Protein AF-A0A662HAP5-F1 (afdb_monomer)

Mean predicted aligned error: 9.33 Å

Structure (mmCIF, N/CA/C/O backbone):
data_AF-A0A662HAP5-F1
#
_entry.id   AF-A0A662HAP5-F1
#
loop_
_atom_site.group_PDB
_atom_site.id
_atom_site.type_symbol
_atom_site.label_atom_id
_atom_site.label_alt_id
_atom_site.label_comp_id
_atom_site.label_asym_id
_atom_site.label_entity_id
_atom_site.label_seq_id
_atom_site.pdbx_PDB_ins_code
_atom_site.Cartn_x
_atom_site.Cartn_y
_atom_site.Cartn_z
_atom_site.occupancy
_atom_site.B_iso_or_equiv
_atom_site.auth_seq_id
_atom_site.auth_comp_id
_atom_site.auth_asym_id
_atom_site.auth_atom_id
_atom_site.pdbx_PDB_model_num
ATOM 1 N N . MET A 1 1 ? -1.204 16.061 11.625 1.00 43.44 1 MET A N 1
ATOM 2 C CA . MET A 1 1 ? -0.786 15.521 10.318 1.00 43.44 1 MET A CA 1
ATOM 3 C C . MET A 1 1 ? 0.077 16.559 9.625 1.00 43.44 1 MET A C 1
ATOM 5 O O . MET A 1 1 ? -0.438 17.545 9.108 1.00 43.44 1 MET A O 1
ATOM 9 N N . VAL A 1 2 ? 1.393 16.384 9.723 1.00 41.91 2 VAL A N 1
ATOM 10 C CA . VAL A 1 2 ? 2.351 17.178 8.948 1.00 41.91 2 VAL A CA 1
ATOM 11 C C . VAL A 1 2 ? 2.217 16.709 7.500 1.00 41.91 2 VAL A C 1
ATOM 13 O O . VAL A 1 2 ? 2.253 15.510 7.246 1.00 41.91 2 VAL A O 1
ATOM 16 N N . HIS A 1 3 ? 1.971 17.627 6.574 1.00 42.69 3 HIS A N 1
ATOM 17 C CA . HIS A 1 3 ? 1.942 17.348 5.140 1.00 42.69 3 HIS A CA 1
ATOM 18 C C . HIS A 1 3 ? 2.991 18.245 4.490 1.00 42.69 3 HIS A C 1
ATOM 20 O O . HIS A 1 3 ? 3.155 19.396 4.902 1.00 42.69 3 HIS A O 1
ATOM 26 N N . SER A 1 4 ? 3.741 17.712 3.527 1.00 45.69 4 SER A N 1
ATOM 27 C CA . SER A 1 4 ? 4.727 18.510 2.805 1.00 45.69 4 SER A CA 1
ATOM 28 C C . SER A 1 4 ? 4.073 19.149 1.586 1.00 45.69 4 SER A C 1
ATOM 30 O O . SER A 1 4 ? 3.494 18.456 0.753 1.00 45.69 4 SER A O 1
ATOM 32 N N . SER A 1 5 ? 4.175 20.473 1.467 1.00 41.06 5 SER A N 1
ATOM 33 C CA . SER A 1 5 ? 3.716 21.223 0.292 1.00 41.06 5 SER A CA 1
ATOM 34 C C . SER A 1 5 ? 4.737 21.234 -0.851 1.00 41.06 5 SER A C 1
ATOM 36 O O . SER A 1 5 ? 4.421 21.693 -1.947 1.00 41.06 5 SER A O 1
ATOM 38 N N . SER A 1 6 ? 5.953 20.729 -0.615 1.00 42.31 6 SER A N 1
ATOM 39 C CA . SER A 1 6 ? 7.021 20.637 -1.608 1.00 42.31 6 SER A CA 1
ATOM 40 C C . SER A 1 6 ? 7.928 19.449 -1.294 1.00 42.31 6 SER A C 1
ATOM 42 O O . SER A 1 6 ? 8.594 19.411 -0.259 1.00 42.31 6 SER A O 1
ATOM 44 N N . THR A 1 7 ? 7.943 18.455 -2.178 1.00 57.47 7 THR A N 1
ATOM 45 C CA . THR A 1 7 ? 8.853 17.311 -2.100 1.00 57.47 7 THR A CA 1
ATOM 46 C C . THR A 1 7 ? 9.695 17.268 -3.369 1.00 57.47 7 THR A C 1
ATOM 48 O O . THR A 1 7 ? 9.175 17.136 -4.475 1.00 57.47 7 THR A O 1
ATOM 51 N N . THR A 1 8 ? 11.014 17.394 -3.219 1.00 57.00 8 THR A N 1
ATOM 52 C CA . THR A 1 8 ? 11.959 17.161 -4.317 1.00 57.00 8 THR A CA 1
ATOM 53 C C . THR A 1 8 ? 12.401 15.702 -4.248 1.00 57.00 8 THR A C 1
ATOM 55 O O . THR A 1 8 ? 13.008 15.315 -3.246 1.00 57.00 8 THR A O 1
ATOM 58 N N . PRO A 1 9 ? 12.107 14.867 -5.262 1.00 62.41 9 PRO A N 1
ATOM 59 C CA . PRO A 1 9 ? 12.595 13.497 -5.294 1.00 62.41 9 PRO A CA 1
ATOM 60 C C . PRO A 1 9 ? 14.122 13.468 -5.236 1.00 62.41 9 PRO A C 1
ATOM 62 O O . PRO A 1 9 ? 14.794 14.260 -5.899 1.00 62.41 9 PRO A O 1
ATOM 65 N N . THR A 1 10 ? 14.681 12.515 -4.494 1.00 69.38 10 THR A N 1
ATOM 66 C CA . THR A 1 10 ? 16.104 12.193 -4.627 1.00 69.38 10 THR A CA 1
ATOM 67 C C . THR A 1 10 ? 16.383 11.682 -6.044 1.00 69.38 10 THR A C 1
ATOM 69 O O . THR A 1 10 ? 15.484 11.179 -6.725 1.00 69.38 10 THR A O 1
ATOM 72 N N . GLN A 1 11 ? 17.637 11.757 -6.499 1.00 69.81 11 GLN A N 1
ATOM 73 C CA . GLN A 1 11 ? 18.024 11.230 -7.816 1.00 69.81 11 GLN A CA 1
ATOM 74 C C . GLN A 1 11 ? 17.678 9.738 -7.972 1.00 69.81 11 GLN A C 1
ATOM 76 O O . GLN A 1 11 ? 17.317 9.295 -9.059 1.00 69.81 11 GLN A O 1
ATOM 81 N N . ILE A 1 12 ? 17.724 8.975 -6.875 1.00 71.19 12 ILE A N 1
ATOM 82 C CA . ILE A 1 12 ? 17.381 7.547 -6.844 1.00 71.19 12 ILE A CA 1
ATOM 83 C C . ILE A 1 12 ? 15.885 7.339 -7.101 1.00 71.19 12 ILE A C 1
ATOM 85 O O . ILE A 1 12 ? 15.521 6.568 -7.989 1.00 71.19 12 ILE A O 1
ATOM 89 N N . LEU A 1 13 ? 15.021 8.070 -6.387 1.00 72.31 13 LEU A N 1
ATOM 90 C CA . LEU A 1 13 ? 13.575 7.995 -6.595 1.00 72.31 13 LEU A CA 1
ATOM 91 C C . LEU A 1 13 ? 13.190 8.479 -7.999 1.00 72.31 13 LEU A C 1
ATOM 93 O O . LEU A 1 13 ? 12.360 7.854 -8.656 1.00 72.31 13 LEU A O 1
ATOM 97 N N . ALA A 1 14 ? 13.816 9.555 -8.483 1.00 76.69 14 ALA A N 1
ATOM 98 C CA . ALA A 1 14 ? 13.603 10.047 -9.840 1.00 76.69 14 ALA A CA 1
ATOM 99 C C . ALA A 1 14 ? 13.946 8.977 -10.891 1.00 76.69 14 ALA A C 1
ATOM 101 O O . ALA A 1 14 ? 13.130 8.722 -11.776 1.00 76.69 14 ALA A O 1
ATOM 102 N N . ARG A 1 15 ? 15.093 8.296 -10.743 1.00 78.00 15 ARG A N 1
ATOM 103 C CA . ARG A 1 15 ? 15.524 7.200 -11.627 1.00 78.00 15 ARG A CA 1
ATOM 104 C C . ARG A 1 15 ? 14.535 6.034 -11.631 1.00 78.00 15 ARG A C 1
ATOM 106 O O . ARG A 1 15 ? 14.142 5.567 -12.697 1.00 78.00 15 ARG A O 1
ATOM 113 N N . TRP A 1 16 ? 14.102 5.574 -10.457 1.00 79.62 16 TRP A N 1
ATOM 114 C CA . TRP A 1 16 ? 13.113 4.494 -10.358 1.00 79.62 16 TRP A CA 1
ATOM 115 C C . TRP A 1 16 ? 11.790 4.855 -11.037 1.00 79.62 16 TRP A C 1
ATOM 117 O O . TRP A 1 16 ? 11.206 4.032 -11.735 1.00 79.62 16 TRP A O 1
ATOM 127 N N . LEU A 1 17 ? 11.327 6.097 -10.880 1.00 80.94 17 LEU A N 1
ATOM 128 C CA . LEU A 1 17 ? 10.081 6.549 -11.497 1.00 80.94 17 LEU A CA 1
ATOM 129 C C . LEU A 1 17 ? 10.194 6.745 -13.019 1.00 80.94 17 LEU A C 1
ATOM 131 O O . LEU A 1 17 ? 9.170 6.641 -13.704 1.00 80.94 17 LEU A O 1
ATOM 135 N N . SER A 1 18 ? 11.397 7.010 -13.546 1.00 83.56 18 SER A N 1
ATOM 136 C CA . SER A 1 18 ? 11.657 7.084 -14.991 1.00 83.56 18 SER A CA 1
ATOM 137 C C . SER A 1 18 ? 11.848 5.716 -15.655 1.00 83.56 18 SER A C 1
ATOM 139 O O . SER A 1 18 ? 11.499 5.568 -16.821 1.00 83.56 18 SER A O 1
ATOM 141 N N . GLU A 1 19 ? 12.344 4.709 -14.931 1.00 85.25 19 GLU A N 1
ATOM 142 C CA . GLU A 1 19 ? 12.614 3.352 -15.439 1.00 85.25 19 GLU A CA 1
ATOM 143 C C . GLU A 1 19 ? 11.587 2.338 -14.892 1.00 85.25 19 GLU A C 1
ATOM 145 O O . GLU A 1 19 ? 11.942 1.382 -14.205 1.00 85.25 19 GLU A O 1
ATOM 150 N N . ARG A 1 20 ? 10.290 2.552 -15.164 1.00 81.25 20 ARG A N 1
ATOM 151 C CA . ARG A 1 20 ? 9.194 1.786 -14.528 1.00 81.25 20 ARG A CA 1
ATOM 152 C C . ARG A 1 20 ? 9.243 0.275 -14.760 1.00 81.25 20 ARG A C 1
ATOM 154 O O . ARG A 1 20 ? 8.900 -0.470 -13.852 1.00 81.25 20 ARG A O 1
ATOM 161 N N . GLU A 1 21 ? 9.630 -0.171 -15.951 1.00 82.62 21 GLU A N 1
ATOM 162 C CA . GLU A 1 21 ? 9.722 -1.606 -16.267 1.00 82.62 21 GLU A CA 1
ATOM 163 C C . GLU A 1 21 ? 10.809 -2.264 -15.417 1.00 82.62 21 GLU A C 1
ATOM 165 O O . GLU A 1 21 ? 10.536 -3.179 -14.648 1.00 82.62 21 GLU A O 1
ATOM 170 N N . ARG A 1 22 ? 12.008 -1.676 -15.429 1.00 84.00 22 ARG A N 1
ATOM 171 C CA . ARG A 1 22 ? 13.121 -2.126 -14.595 1.00 84.00 22 ARG A CA 1
ATOM 172 C C . ARG A 1 22 ? 12.789 -2.074 -13.107 1.00 84.00 22 ARG A C 1
ATOM 174 O O . ARG A 1 22 ? 13.223 -2.944 -12.365 1.00 84.00 22 ARG A O 1
ATOM 181 N N . LEU A 1 23 ? 12.048 -1.054 -12.665 1.00 84.44 23 LEU A N 1
ATOM 182 C CA . LEU A 1 23 ? 11.581 -0.939 -11.285 1.00 84.44 23 LEU A CA 1
ATOM 183 C C . LEU A 1 23 ? 10.760 -2.167 -10.880 1.00 84.44 23 LEU A C 1
ATOM 185 O O . LEU A 1 23 ? 10.972 -2.674 -9.787 1.00 84.44 23 LEU A O 1
ATOM 189 N N . ILE A 1 24 ? 9.857 -2.646 -11.737 1.00 85.12 24 ILE A N 1
ATOM 190 C CA . ILE A 1 24 ? 9.051 -3.840 -11.452 1.00 85.12 24 ILE A CA 1
ATOM 191 C C . ILE A 1 24 ? 9.946 -5.083 -11.364 1.00 85.12 24 ILE A C 1
ATOM 193 O O . ILE A 1 24 ? 9.769 -5.875 -10.445 1.00 85.12 24 ILE A O 1
ATOM 197 N N . ASP A 1 25 ? 10.932 -5.213 -12.255 1.00 85.69 25 ASP A N 1
ATOM 198 C CA . ASP A 1 25 ? 11.816 -6.388 -12.313 1.00 85.69 25 ASP A CA 1
ATOM 199 C C . ASP A 1 25 ? 12.747 -6.526 -11.102 1.00 85.69 25 ASP A C 1
ATOM 201 O O . ASP A 1 25 ? 13.128 -7.635 -10.733 1.00 85.69 25 ASP A O 1
ATOM 205 N N . VAL A 1 26 ? 13.154 -5.405 -10.499 1.00 84.94 26 VAL A N 1
ATOM 206 C CA . VAL A 1 26 ? 14.096 -5.394 -9.366 1.00 84.94 26 VAL A CA 1
ATOM 207 C C . VAL A 1 26 ? 13.417 -5.148 -8.022 1.00 84.94 26 VAL A C 1
ATOM 209 O O . VAL A 1 26 ? 14.103 -5.121 -7.002 1.00 84.94 26 VAL A O 1
ATOM 212 N N . ALA A 1 27 ? 12.104 -4.907 -8.008 1.00 86.75 27 ALA A N 1
ATOM 213 C CA . ALA A 1 27 ? 11.385 -4.617 -6.780 1.00 86.75 27 ALA A CA 1
ATOM 214 C C . ALA A 1 27 ? 11.018 -5.881 -6.008 1.00 86.75 27 ALA A C 1
ATOM 216 O O . ALA A 1 27 ? 10.517 -6.856 -6.563 1.00 86.75 27 ALA A O 1
ATOM 217 N N . GLU A 1 28 ? 11.129 -5.791 -4.689 1.00 87.19 28 GLU A N 1
ATOM 218 C CA . GLU A 1 28 ? 10.463 -6.724 -3.793 1.00 87.19 28 GLU A CA 1
ATOM 219 C C . GLU A 1 28 ? 8.969 -6.400 -3.764 1.00 87.19 28 GLU A C 1
ATOM 221 O O . GLU A 1 28 ? 8.566 -5.266 -3.468 1.00 87.19 28 GLU A O 1
ATOM 226 N N . LEU A 1 29 ? 8.140 -7.399 -4.064 1.00 91.31 29 LEU A N 1
ATOM 227 C CA . LEU A 1 29 ? 6.695 -7.240 -4.174 1.00 91.31 29 LEU A CA 1
ATOM 228 C C . LEU A 1 29 ? 5.983 -7.721 -2.911 1.00 91.31 29 LEU A C 1
ATOM 230 O O . LEU A 1 29 ? 6.283 -8.771 -2.342 1.00 91.31 29 LEU A O 1
ATOM 234 N N . TRP A 1 30 ? 4.985 -6.953 -2.494 1.00 92.12 30 TRP A N 1
ATOM 235 C CA . TRP A 1 30 ? 4.229 -7.202 -1.276 1.00 92.12 30 TRP A CA 1
ATOM 236 C C . TRP A 1 30 ? 2.739 -7.020 -1.522 1.00 92.12 30 TRP A C 1
ATOM 238 O O . TRP A 1 30 ? 2.337 -6.213 -2.354 1.00 92.12 30 TRP A O 1
ATOM 248 N N . VAL A 1 31 ? 1.905 -7.698 -0.742 1.00 93.00 31 VAL A N 1
ATOM 249 C CA . VAL A 1 31 ? 0.464 -7.440 -0.663 1.00 93.00 31 VAL A CA 1
ATOM 250 C C . VAL A 1 31 ? 0.136 -6.945 0.734 1.00 93.00 31 VAL A C 1
ATOM 252 O O . VAL A 1 31 ? 0.483 -7.594 1.720 1.00 93.00 31 VAL A O 1
ATOM 255 N N . SER A 1 32 ? -0.544 -5.804 0.828 1.00 92.62 32 SER A N 1
ATOM 256 C CA . SER A 1 32 ? -1.106 -5.323 2.087 1.00 92.62 32 SER A CA 1
ATOM 257 C C . SER A 1 32 ? -2.623 -5.443 2.049 1.00 92.62 32 SER A C 1
ATOM 259 O O .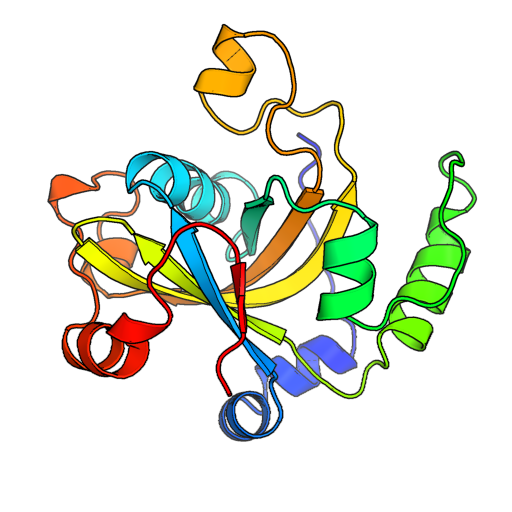 SER A 1 32 ? -3.282 -4.826 1.209 1.00 92.62 32 SER A O 1
ATOM 261 N N . ALA A 1 33 ? -3.175 -6.253 2.951 1.00 92.62 33 ALA A N 1
ATOM 262 C CA . ALA A 1 33 ? -4.614 -6.443 3.072 1.00 92.62 33 ALA A CA 1
ATOM 263 C C . ALA A 1 33 ? -5.242 -5.442 4.046 1.00 92.62 33 ALA A C 1
ATOM 265 O O . ALA A 1 33 ? -4.759 -5.244 5.164 1.00 92.62 33 ALA A O 1
ATOM 266 N N . GLY A 1 34 ? -6.374 -4.869 3.642 1.00 91.69 34 GLY A N 1
ATOM 267 C CA . GLY A 1 34 ? -7.086 -3.854 4.405 1.00 91.69 34 GLY A CA 1
ATOM 268 C C . GLY A 1 34 ? -8.578 -3.821 4.112 1.00 91.69 34 GLY A C 1
ATOM 269 O O . GLY A 1 34 ? -9.051 -4.359 3.109 1.00 91.69 34 GLY A O 1
ATOM 270 N N . THR A 1 35 ? -9.346 -3.179 4.990 1.00 93.69 35 THR A N 1
ATOM 271 C CA . THR A 1 35 ? -10.758 -2.912 4.696 1.00 93.69 35 THR A CA 1
ATOM 272 C C . THR A 1 35 ? -10.862 -1.863 3.581 1.00 93.69 35 THR A C 1
ATOM 274 O O . THR A 1 35 ? -9.976 -1.010 3.461 1.00 93.69 35 THR A O 1
ATOM 277 N N . PRO A 1 36 ? -11.940 -1.876 2.773 1.00 95.31 36 PRO A N 1
ATOM 278 C CA . PRO A 1 36 ? -12.181 -0.815 1.798 1.00 95.31 36 PRO A CA 1
ATOM 279 C C . PRO A 1 36 ? -12.182 0.577 2.433 1.00 95.31 36 PRO A C 1
ATOM 281 O O . PRO A 1 36 ? -11.644 1.508 1.851 1.00 95.31 36 PRO A O 1
ATOM 284 N N . GLU A 1 37 ? -12.719 0.710 3.648 1.00 93.94 37 GLU A N 1
ATOM 285 C CA . GLU A 1 37 ? -12.744 1.982 4.373 1.00 93.94 37 GLU A CA 1
ATOM 286 C C . GLU A 1 37 ? -11.335 2.462 4.740 1.00 93.94 37 GLU A C 1
ATOM 288 O O . GLU A 1 37 ? -10.996 3.613 4.490 1.00 93.94 37 GLU A O 1
ATOM 293 N N . HIS A 1 38 ? -10.465 1.591 5.258 1.00 93.19 38 HIS A N 1
ATOM 294 C CA . HIS A 1 38 ? -9.079 1.977 5.540 1.00 93.19 38 HIS A CA 1
ATOM 295 C C . HIS A 1 38 ? -8.342 2.407 4.277 1.00 93.19 38 HIS A C 1
ATOM 297 O O . HIS A 1 38 ? -7.646 3.422 4.301 1.00 93.19 38 HIS A O 1
ATOM 303 N N . TRP A 1 39 ? -8.535 1.688 3.168 1.00 95.12 39 TRP A N 1
ATOM 304 C CA . TRP A 1 39 ? -7.966 2.082 1.880 1.00 95.12 39 TRP A CA 1
ATOM 305 C C . TRP A 1 39 ? -8.558 3.385 1.356 1.00 95.12 39 TRP A C 1
ATOM 307 O O . TRP A 1 39 ? -7.821 4.169 0.768 1.00 95.12 39 TRP A O 1
ATOM 317 N N . ARG A 1 40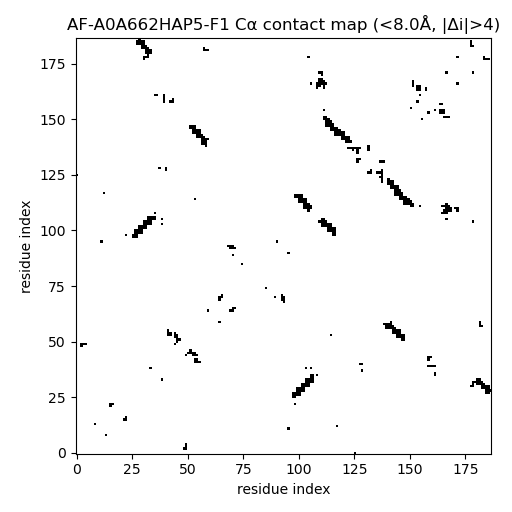 ? -9.845 3.659 1.602 1.00 95.88 40 ARG A N 1
ATOM 318 C CA . ARG A 1 40 ? -10.499 4.923 1.232 1.00 95.88 40 ARG A CA 1
ATOM 319 C C . ARG A 1 40 ? -9.775 6.095 1.870 1.00 95.88 40 ARG A C 1
ATOM 321 O O . ARG A 1 40 ? -9.376 7.000 1.154 1.00 95.88 40 ARG A O 1
ATOM 328 N N . TRP A 1 41 ? -9.517 6.035 3.176 1.00 93.81 41 TRP A N 1
ATOM 329 C CA . TRP A 1 41 ? -8.760 7.070 3.890 1.00 93.81 41 TRP A CA 1
ATOM 330 C C . TRP A 1 41 ? -7.346 7.261 3.339 1.00 93.81 41 TRP A C 1
ATOM 332 O O . TRP A 1 41 ? -6.909 8.388 3.112 1.00 93.81 41 TRP A O 1
ATOM 342 N N . SER A 1 42 ? -6.638 6.160 3.095 1.00 94.19 42 SER A N 1
ATOM 343 C CA . SER A 1 42 ? -5.287 6.173 2.532 1.00 94.19 42 SER A CA 1
ATOM 344 C C . SER A 1 42 ? -5.242 6.793 1.134 1.00 94.19 42 SER A C 1
ATOM 346 O O . SER A 1 42 ? -4.426 7.672 0.859 1.00 94.19 42 SER A O 1
ATOM 348 N N . ILE A 1 43 ? -6.158 6.390 0.257 1.00 95.75 43 ILE A N 1
ATOM 349 C CA . ILE A 1 43 ? -6.242 6.894 -1.113 1.00 95.75 43 ILE A CA 1
ATOM 350 C C . ILE A 1 43 ? -6.699 8.350 -1.111 1.00 95.75 43 ILE A C 1
ATOM 352 O O . ILE A 1 43 ? -6.065 9.173 -1.759 1.00 95.75 43 ILE A O 1
ATOM 356 N N . GLU A 1 44 ? -7.729 8.701 -0.342 1.00 93.38 44 GLU A N 1
ATOM 357 C CA . GLU A 1 44 ? -8.216 10.074 -0.184 1.00 93.38 44 GLU A CA 1
ATOM 358 C C . GLU A 1 44 ? -7.092 11.019 0.268 1.00 93.38 44 GLU A C 1
ATOM 360 O O . GLU A 1 44 ? -6.979 12.135 -0.247 1.00 93.38 44 GLU A O 1
ATOM 365 N N . TYR A 1 45 ? -6.196 10.555 1.148 1.00 91.12 45 TYR A N 1
ATOM 366 C CA . TYR A 1 45 ? -5.030 11.330 1.561 1.00 91.12 45 TYR A CA 1
ATOM 367 C C . TYR A 1 45 ? -4.155 11.756 0.372 1.00 91.12 45 TYR A C 1
ATOM 369 O O . TYR A 1 45 ? -3.717 12.910 0.312 1.00 91.12 45 TYR A O 1
ATOM 377 N N . ALA A 1 46 ? -3.980 10.871 -0.612 1.00 92.62 46 ALA A N 1
ATOM 378 C CA . ALA A 1 46 ? -3.200 11.144 -1.816 1.00 92.62 46 ALA A CA 1
ATOM 379 C C . ALA A 1 46 ? -3.828 12.188 -2.747 1.00 92.62 46 ALA A C 1
ATOM 381 O O . ALA A 1 46 ? -3.145 12.703 -3.634 1.00 92.62 46 ALA A O 1
ATOM 382 N N . TYR A 1 47 ? -5.114 12.500 -2.577 1.00 90.00 47 TYR A N 1
ATOM 383 C CA . TYR A 1 47 ? -5.804 13.550 -3.328 1.00 90.00 47 TYR A CA 1
ATOM 384 C C . TYR A 1 47 ? -5.938 14.841 -2.520 1.00 90.00 47 TYR A C 1
ATOM 386 O O . TYR A 1 47 ? -5.843 15.925 -3.095 1.00 90.00 47 TYR A O 1
ATOM 394 N N . ARG A 1 48 ? -6.152 14.738 -1.203 1.00 89.31 48 ARG A N 1
ATOM 395 C CA . ARG A 1 48 ? -6.474 15.885 -0.343 1.00 89.31 48 ARG A CA 1
ATOM 396 C C . ARG A 1 48 ? -5.262 16.537 0.319 1.00 89.31 48 ARG A C 1
ATOM 398 O O . ARG A 1 48 ? -5.295 17.745 0.529 1.00 89.31 48 ARG A O 1
ATOM 405 N N . TYR A 1 49 ? -4.223 15.771 0.657 1.00 86.31 49 TYR A N 1
ATOM 406 C CA . TYR A 1 49 ? -3.120 16.264 1.494 1.00 86.31 49 TYR A CA 1
ATOM 407 C C . TYR A 1 49 ? -1.759 16.205 0.807 1.00 86.31 49 TYR A C 1
ATOM 409 O O . TYR A 1 49 ? -1.021 17.186 0.863 1.00 86.31 49 TYR A O 1
ATOM 417 N N . GLU A 1 50 ? -1.421 15.098 0.141 1.00 86.94 50 GLU A N 1
ATOM 418 C CA . GLU A 1 50 ? -0.138 14.978 -0.554 1.00 86.94 50 GLU A CA 1
ATOM 419 C C . GLU A 1 50 ? -0.295 14.289 -1.905 1.00 86.94 50 GLU A C 1
ATOM 421 O O . GLU A 1 50 ? -0.425 13.068 -2.002 1.00 86.94 50 GLU A O 1
ATOM 426 N N . LYS A 1 51 ? -0.281 15.095 -2.972 1.00 89.00 51 LYS A N 1
ATOM 427 C CA . LYS A 1 51 ? -0.653 14.646 -4.313 1.00 89.00 51 LYS A CA 1
ATOM 428 C C . LYS A 1 51 ? 0.158 13.425 -4.753 1.00 89.00 51 LYS A C 1
ATOM 430 O O . LYS A 1 51 ? 1.349 13.516 -5.041 1.00 89.00 51 LYS A O 1
ATOM 435 N N . GLY A 1 52 ? -0.530 12.294 -4.885 1.00 89.00 52 GLY A N 1
ATOM 436 C CA . GLY A 1 52 ? 0.044 11.050 -5.387 1.00 89.00 52 GLY A CA 1
ATOM 437 C C . GLY A 1 52 ? 0.832 10.224 -4.364 1.00 89.00 52 GLY A C 1
ATOM 438 O O . GLY A 1 52 ? 1.395 9.193 -4.747 1.00 89.00 52 GLY A O 1
ATOM 439 N N . TYR A 1 53 ? 0.857 10.629 -3.096 1.00 91.62 53 TYR A N 1
ATOM 440 C CA . TYR A 1 53 ? 1.421 9.847 -2.002 1.00 91.62 53 TYR A CA 1
ATOM 441 C C . TYR A 1 53 ? 0.321 9.370 -1.067 1.00 91.62 53 TYR A C 1
ATOM 443 O O . TYR A 1 53 ? -0.540 10.140 -0.672 1.00 91.62 53 TYR A O 1
ATOM 451 N N . THR A 1 54 ? 0.364 8.101 -0.691 1.00 93.19 54 THR A N 1
ATOM 452 C CA . THR A 1 54 ? -0.568 7.500 0.264 1.00 93.19 54 THR A CA 1
ATOM 453 C C . THR A 1 54 ? 0.184 7.016 1.494 1.00 93.19 54 THR A C 1
ATOM 455 O O . THR A 1 54 ? 1.391 6.772 1.445 1.00 93.19 54 THR A O 1
ATOM 458 N N . TYR A 1 55 ? -0.548 6.839 2.587 1.00 89.31 55 TYR A N 1
ATOM 459 C CA . TYR A 1 55 ? -0.052 6.230 3.812 1.00 89.31 55 TYR A CA 1
ATOM 460 C C . TYR A 1 55 ? -0.799 4.938 4.097 1.00 89.31 55 TYR A C 1
ATOM 462 O O . TYR A 1 55 ? -2.008 4.851 3.899 1.00 89.31 55 TYR A O 1
ATOM 470 N N . TRP A 1 56 ? -0.086 3.940 4.601 1.00 90.94 56 TRP A N 1
ATOM 471 C CA . TRP A 1 56 ? -0.690 2.744 5.174 1.00 90.94 56 TRP A CA 1
ATOM 472 C C . TRP A 1 56 ? 0.001 2.395 6.483 1.00 90.94 56 TRP A C 1
ATOM 474 O O . TRP A 1 56 ? 1.135 2.810 6.723 1.00 90.94 56 TRP A O 1
ATOM 484 N N . GLY A 1 57 ? -0.695 1.660 7.342 1.00 84.44 57 GLY A N 1
ATOM 485 C CA . GLY A 1 57 ? -0.200 1.291 8.657 1.00 84.44 57 GLY A CA 1
ATOM 486 C C . GLY A 1 57 ? -0.389 -0.182 8.924 1.00 84.44 57 GLY A C 1
ATOM 487 O O . GLY A 1 57 ? -1.317 -0.823 8.435 1.00 84.44 57 GLY A O 1
ATOM 488 N N . SER A 1 58 ? 0.513 -0.726 9.725 1.00 76.88 58 SER A N 1
ATOM 489 C CA . SER A 1 58 ? 0.439 -2.115 10.146 1.00 76.88 58 SER A CA 1
ATOM 490 C C . SER A 1 58 ? 0.642 -2.241 11.647 1.00 76.88 58 SER A C 1
ATOM 492 O O . SER A 1 58 ? 1.202 -1.360 12.301 1.00 76.88 58 SER A O 1
ATOM 494 N N . LYS A 1 59 ? 0.180 -3.368 12.186 1.00 70.88 59 LYS A N 1
ATOM 495 C CA . LYS A 1 59 ? 0.469 -3.779 13.564 1.00 70.88 59 LYS A CA 1
ATOM 496 C C . LYS A 1 59 ? 1.770 -4.576 13.673 1.00 70.88 59 LYS A C 1
ATOM 498 O O . LYS A 1 59 ? 1.971 -5.214 14.701 1.00 70.88 59 LYS A O 1
ATOM 503 N N . LEU A 1 60 ? 2.592 -4.588 12.619 1.00 65.62 60 LEU A N 1
ATOM 504 C CA . LEU A 1 60 ? 3.852 -5.320 12.631 1.00 65.62 60 LEU A CA 1
ATOM 505 C C . LEU A 1 60 ? 4.709 -4.840 13.798 1.00 65.62 60 LEU A C 1
ATOM 507 O O . LEU A 1 60 ? 4.707 -3.654 14.127 1.00 65.62 60 LEU A O 1
ATOM 511 N N . THR A 1 61 ? 5.436 -5.749 14.428 1.00 57.53 61 THR A N 1
ATOM 512 C CA . THR A 1 61 ? 6.449 -5.370 15.410 1.00 57.53 61 THR A CA 1
ATOM 513 C C . THR A 1 61 ? 7.673 -4.787 14.697 1.00 57.53 61 THR A C 1
ATOM 515 O O . THR A 1 61 ? 7.907 -5.026 13.509 1.00 57.53 61 THR A O 1
ATOM 518 N N . ALA A 1 62 ? 8.504 -4.036 15.427 1.00 53.41 62 ALA A N 1
ATOM 519 C CA . ALA A 1 62 ? 9.771 -3.536 14.888 1.00 53.41 62 ALA A CA 1
ATOM 520 C C . ALA A 1 62 ? 10.677 -4.684 14.399 1.00 53.41 62 ALA A C 1
ATOM 522 O O . ALA A 1 62 ? 11.488 -4.491 13.501 1.00 53.41 62 ALA A O 1
ATOM 523 N N . GLU A 1 63 ? 10.561 -5.866 15.008 1.00 51.53 63 GLU A N 1
ATOM 524 C CA . GLU A 1 63 ? 11.326 -7.070 14.670 1.00 51.53 63 GLU A CA 1
ATOM 525 C C . GLU A 1 63 ? 10.816 -7.734 13.392 1.00 51.53 63 GLU A C 1
ATOM 527 O O . GLU A 1 63 ? 11.624 -8.127 12.555 1.00 51.53 63 GLU A O 1
ATOM 532 N N . GLU A 1 64 ? 9.497 -7.780 13.191 1.00 58.00 64 GLU A N 1
ATOM 533 C CA . GLU A 1 64 ? 8.903 -8.226 11.929 1.00 58.00 64 GLU A CA 1
ATOM 534 C C . GLU A 1 64 ? 9.306 -7.284 10.791 1.00 58.00 64 GLU A C 1
ATOM 536 O O . GLU A 1 64 ? 9.756 -7.743 9.751 1.00 58.00 64 GLU A O 1
ATOM 541 N N . LEU A 1 65 ? 9.276 -5.967 11.005 1.00 56.28 65 LEU A N 1
ATOM 542 C CA . LEU A 1 65 ? 9.769 -4.992 10.025 1.00 56.28 65 LEU A CA 1
ATOM 543 C C . LEU A 1 65 ? 11.273 -5.134 9.749 1.00 56.28 65 LEU A C 1
ATOM 545 O O . LEU A 1 65 ? 11.680 -5.117 8.591 1.00 56.28 65 LEU A O 1
ATOM 549 N N . LYS A 1 66 ? 12.100 -5.334 10.783 1.00 51.44 66 LYS A N 1
ATOM 550 C CA . LYS A 1 66 ? 13.540 -5.610 10.621 1.00 51.44 66 LYS A CA 1
ATOM 551 C C . LYS A 1 66 ? 13.795 -6.872 9.800 1.00 51.44 66 LYS A C 1
ATOM 553 O O . LYS A 1 66 ? 14.715 -6.877 8.992 1.00 51.44 66 LYS A O 1
ATOM 558 N N . GLY A 1 67 ? 12.990 -7.916 9.990 1.00 49.66 67 GLY A N 1
ATOM 559 C CA . GLY A 1 67 ? 13.082 -9.160 9.225 1.00 49.66 67 GLY A CA 1
ATOM 560 C C . GLY A 1 67 ? 12.567 -9.038 7.789 1.00 49.66 67 GLY A C 1
ATOM 561 O O . GLY A 1 67 ? 13.142 -9.645 6.893 1.00 49.66 67 GLY A O 1
ATOM 562 N N . LEU A 1 68 ? 11.520 -8.240 7.559 1.00 53.78 68 LEU A N 1
ATOM 563 C CA . LEU A 1 68 ? 10.941 -8.011 6.229 1.00 53.78 68 LEU A CA 1
ATOM 564 C C . LEU A 1 68 ? 11.785 -7.062 5.367 1.00 53.78 68 LEU A C 1
ATOM 566 O O . LEU A 1 68 ? 11.722 -7.134 4.144 1.00 53.78 68 LEU A O 1
ATOM 570 N N . PHE A 1 69 ? 12.569 -6.189 6.001 1.00 54.16 69 PHE A N 1
ATOM 571 C CA . PHE A 1 69 ? 13.277 -5.111 5.319 1.00 54.16 69 PHE A CA 1
ATOM 572 C C . PHE A 1 69 ? 14.774 -4.989 5.668 1.00 54.16 69 PHE A C 1
ATOM 574 O O . PHE A 1 69 ? 15.400 -3.978 5.370 1.00 54.16 69 PHE A O 1
ATOM 581 N N . GLY A 1 70 ? 15.367 -5.993 6.320 1.00 43.38 70 GLY A N 1
ATOM 582 C CA . GLY A 1 70 ? 16.816 -6.052 6.556 1.00 43.38 70 GLY A CA 1
ATOM 583 C C . GLY A 1 70 ? 17.395 -4.928 7.427 1.00 43.38 70 GLY A C 1
ATOM 584 O O . GLY A 1 70 ? 18.575 -4.616 7.306 1.00 43.38 70 GLY A O 1
ATOM 585 N N . VAL A 1 71 ? 16.607 -4.311 8.314 1.00 41.28 71 VAL A N 1
ATOM 586 C CA . VAL A 1 71 ? 17.066 -3.146 9.091 1.00 41.28 71 VAL A CA 1
ATOM 587 C C . VAL A 1 71 ? 18.094 -3.566 10.145 1.00 41.28 71 VAL A C 1
ATOM 589 O O . VAL A 1 71 ? 17.765 -4.194 11.159 1.00 41.28 71 VAL A O 1
ATOM 592 N N . ALA A 1 72 ? 19.351 -3.189 9.904 1.00 31.72 72 ALA A N 1
ATOM 593 C CA . ALA A 1 72 ? 20.442 -3.306 10.856 1.00 31.72 72 ALA A CA 1
ATOM 594 C C . ALA A 1 72 ? 20.102 -2.607 12.187 1.00 31.72 72 ALA A C 1
ATOM 596 O O . ALA A 1 72 ? 19.320 -1.660 12.275 1.00 31.72 72 ALA A O 1
ATOM 597 N N . ARG A 1 73 ? 20.658 -3.151 13.270 1.00 31.75 73 ARG A N 1
ATOM 598 C CA . ARG A 1 73 ? 20.438 -2.728 14.656 1.00 31.75 73 ARG A CA 1
ATOM 599 C C . ARG A 1 73 ? 20.577 -1.210 14.840 1.00 31.75 73 ARG A C 1
ATOM 601 O O . ARG A 1 73 ? 21.678 -0.697 14.729 1.00 31.75 73 ARG A O 1
ATOM 608 N N . GLY A 1 74 ? 19.517 -0.568 15.334 1.00 31.34 74 GLY A N 1
ATOM 609 C CA . GLY A 1 74 ? 19.660 0.619 16.183 1.00 31.34 74 GLY A CA 1
ATOM 610 C C . GLY A 1 74 ? 18.806 1.819 15.799 1.00 31.34 74 GLY A C 1
ATOM 611 O O . GLY A 1 74 ? 19.345 2.840 15.424 1.00 31.34 74 GLY A O 1
ATOM 612 N N . VAL A 1 75 ? 17.488 1.758 15.995 1.00 34.28 75 VAL A N 1
ATOM 613 C CA . VAL A 1 75 ? 16.699 2.988 16.202 1.00 34.28 75 VAL A CA 1
ATOM 614 C C . VAL A 1 75 ? 15.725 2.731 17.346 1.00 34.28 75 VAL A C 1
ATOM 616 O O . VAL A 1 75 ? 14.520 2.571 17.177 1.00 34.28 75 VAL A O 1
ATOM 619 N N . ALA A 1 76 ? 16.295 2.580 18.539 1.00 31.25 76 ALA A N 1
ATOM 620 C CA . ALA A 1 76 ? 15.572 2.819 19.774 1.00 31.25 76 ALA A CA 1
ATOM 621 C C . ALA A 1 76 ? 15.781 4.298 20.107 1.00 31.25 76 ALA A C 1
ATOM 623 O O . ALA A 1 76 ? 16.910 4.700 20.349 1.00 31.25 76 ALA A O 1
ATOM 624 N N . ALA A 1 77 ? 14.687 5.063 20.083 1.00 35.50 77 ALA A N 1
ATOM 625 C CA . ALA A 1 77 ? 14.526 6.386 20.682 1.00 35.50 77 ALA A CA 1
ATOM 626 C C . ALA A 1 77 ? 15.617 7.434 20.395 1.00 35.50 77 ALA A C 1
ATOM 628 O O . ALA A 1 77 ? 16.658 7.419 21.037 1.00 35.50 77 ALA A O 1
ATOM 629 N N . ALA A 1 78 ? 15.306 8.456 19.589 1.00 26.50 78 ALA A N 1
ATOM 630 C CA . ALA A 1 78 ? 15.688 9.824 19.946 1.00 26.50 78 ALA A CA 1
ATOM 631 C C . ALA A 1 78 ? 15.090 10.895 19.027 1.00 26.50 78 ALA A C 1
ATOM 633 O O . ALA A 1 78 ? 14.678 10.666 17.895 1.00 26.50 78 ALA A O 1
ATOM 634 N N . SER A 1 79 ? 15.040 12.074 19.631 1.00 29.83 79 SER A N 1
ATOM 635 C CA . SER A 1 79 ? 14.569 13.372 19.180 1.00 29.83 79 SER A CA 1
ATOM 636 C C . SER A 1 79 ? 15.136 13.844 17.836 1.00 29.83 79 SER A C 1
ATOM 638 O O . SER A 1 79 ? 16.142 13.350 17.335 1.00 29.83 79 SER A O 1
ATOM 640 N N . ALA A 1 80 ? 14.479 14.878 17.302 1.00 30.44 80 ALA A N 1
ATOM 641 C CA . ALA A 1 80 ? 14.605 15.529 15.994 1.00 30.44 80 ALA A CA 1
ATOM 642 C C . ALA A 1 80 ? 16.014 15.904 15.464 1.00 30.44 80 ALA A C 1
ATOM 644 O O . ALA A 1 80 ? 16.100 16.515 14.407 1.00 30.44 80 ALA A O 1
ATOM 645 N N . ARG A 1 81 ? 17.110 15.556 16.149 1.00 31.28 81 ARG A N 1
ATOM 646 C CA . ARG A 1 81 ? 18.492 15.702 15.657 1.00 31.28 81 ARG A CA 1
ATOM 647 C C . ARG A 1 81 ? 19.111 14.411 15.118 1.00 31.28 81 ARG A C 1
ATOM 649 O O . ARG A 1 81 ? 20.110 14.496 14.427 1.00 31.28 81 ARG A O 1
ATOM 656 N N . LEU A 1 82 ? 18.519 13.244 15.382 1.00 35.31 82 LEU A N 1
ATOM 657 C CA . LEU A 1 82 ? 18.985 11.966 14.826 1.00 35.31 82 LEU A CA 1
ATOM 658 C C . LEU A 1 82 ? 18.320 11.604 13.499 1.00 35.31 82 LEU A C 1
ATOM 660 O O . LEU A 1 82 ? 18.708 10.620 12.889 1.00 35.31 82 LEU A O 1
ATOM 664 N N . LEU A 1 83 ? 17.334 12.374 13.031 1.00 39.56 83 LEU A N 1
ATOM 665 C CA . LEU A 1 83 ? 16.650 12.104 11.764 1.00 39.56 83 LEU A CA 1
ATOM 666 C C . LEU A 1 83 ? 17.529 12.382 10.539 1.00 39.56 83 LEU A C 1
ATOM 668 O O . LEU A 1 83 ? 17.357 11.692 9.548 1.00 39.56 83 LEU A O 1
ATOM 672 N N . GLU A 1 84 ? 18.489 13.308 10.577 1.00 33.88 84 GLU A N 1
ATOM 673 C CA . GLU A 1 84 ? 19.390 13.503 9.426 1.00 33.88 84 GLU A CA 1
ATOM 674 C C . GLU A 1 84 ? 20.345 12.311 9.254 1.00 33.88 84 GLU A C 1
ATOM 676 O O . GLU A 1 84 ? 20.385 11.722 8.174 1.00 33.88 84 GLU A O 1
ATOM 681 N N . ASP A 1 85 ? 20.994 11.870 10.335 1.00 32.78 85 ASP A N 1
ATOM 682 C CA . ASP A 1 85 ? 21.930 10.739 10.291 1.00 32.78 85 ASP A CA 1
ATOM 683 C C . ASP A 1 85 ? 21.210 9.390 10.163 1.00 32.78 85 ASP A C 1
ATOM 685 O O . ASP A 1 85 ? 21.618 8.545 9.371 1.00 32.78 85 ASP A O 1
ATOM 689 N N . SER A 1 86 ? 20.074 9.200 10.847 1.00 37.75 86 SER A N 1
ATOM 690 C CA . SER A 1 86 ? 19.302 7.958 10.733 1.00 37.75 86 SER A CA 1
ATOM 691 C C . SER A 1 86 ? 18.560 7.837 9.415 1.00 37.75 86 SER A C 1
ATOM 693 O O . SER A 1 86 ? 18.314 6.717 9.022 1.00 37.75 86 SER A O 1
ATOM 695 N N . THR A 1 87 ? 18.230 8.904 8.680 1.00 42.97 87 THR A N 1
ATOM 696 C CA . THR A 1 87 ? 17.626 8.735 7.342 1.00 42.97 87 THR A CA 1
ATOM 697 C C . THR A 1 87 ? 18.673 8.288 6.318 1.00 42.97 87 THR A C 1
ATOM 699 O O . THR A 1 87 ? 18.349 7.511 5.421 1.00 42.97 87 THR A O 1
ATOM 702 N N . ILE A 1 88 ? 19.929 8.724 6.476 1.00 37.09 88 ILE A N 1
ATOM 703 C CA . ILE A 1 88 ? 21.064 8.294 5.647 1.00 37.09 88 ILE A CA 1
ATOM 704 C C . ILE A 1 88 ? 21.491 6.876 6.034 1.00 37.09 88 ILE A C 1
ATOM 706 O O . ILE A 1 88 ? 21.515 6.014 5.162 1.00 37.09 88 ILE A O 1
ATOM 710 N N . GLU A 1 89 ? 21.687 6.579 7.322 1.00 38.03 89 GLU A N 1
ATOM 711 C CA . GLU A 1 89 ? 21.945 5.209 7.780 1.00 38.03 89 GLU A CA 1
ATOM 712 C C . GLU A 1 89 ? 20.769 4.279 7.476 1.00 38.03 89 GLU A C 1
ATOM 714 O O . GLU A 1 89 ? 20.996 3.120 7.175 1.00 38.03 89 GLU A O 1
ATOM 719 N N . PHE A 1 90 ? 19.515 4.737 7.484 1.00 43.56 90 PHE A N 1
ATOM 720 C CA . PHE A 1 90 ? 18.353 3.929 7.095 1.00 43.56 90 PHE A CA 1
ATOM 721 C C . PHE A 1 90 ? 18.296 3.708 5.582 1.00 43.56 90 PHE A C 1
ATOM 723 O O . PHE A 1 90 ? 17.980 2.601 5.165 1.00 43.56 90 PHE A O 1
ATOM 730 N N . ALA A 1 91 ? 18.665 4.694 4.756 1.00 41.31 91 ALA A N 1
ATOM 731 C CA . ALA A 1 91 ? 18.809 4.535 3.305 1.00 41.31 91 ALA A CA 1
ATOM 732 C C . ALA A 1 91 ? 20.005 3.639 2.915 1.00 41.31 91 ALA A C 1
ATOM 734 O O . ALA A 1 91 ? 19.939 2.923 1.914 1.00 41.31 91 ALA A O 1
ATOM 735 N N . GLU A 1 92 ? 21.075 3.642 3.711 1.00 39.44 92 GLU A N 1
ATOM 736 C CA . GLU A 1 92 ? 22.245 2.774 3.548 1.00 39.44 92 GLU A CA 1
ATOM 737 C C . GLU A 1 92 ? 22.005 1.362 4.119 1.00 39.44 92 GLU A C 1
ATOM 739 O O . GLU A 1 92 ? 22.389 0.381 3.487 1.00 39.44 92 GLU A O 1
ATOM 744 N N . SER A 1 93 ? 21.283 1.235 5.241 1.00 40.62 93 SER A N 1
ATOM 745 C CA . SER A 1 93 ? 20.911 -0.038 5.892 1.00 40.62 93 SER A CA 1
ATOM 746 C C . SER A 1 93 ? 19.796 -0.784 5.165 1.00 40.62 93 SER A C 1
ATOM 748 O O . SER A 1 93 ? 19.778 -2.009 5.198 1.00 40.62 93 SER A O 1
ATOM 750 N N . PHE A 1 94 ? 18.879 -0.072 4.499 1.00 44.47 94 PHE A N 1
ATOM 751 C CA . PHE A 1 94 ? 17.938 -0.677 3.549 1.00 44.47 94 PHE A CA 1
ATOM 752 C C . PHE A 1 94 ? 18.617 -1.113 2.256 1.00 44.47 94 PHE A C 1
ATOM 754 O O . PHE A 1 94 ? 18.027 -1.868 1.490 1.00 44.47 94 PHE A O 1
ATOM 761 N N . GLY A 1 95 ? 19.826 -0.613 1.987 1.00 42.81 95 GLY A N 1
ATOM 762 C CA . GLY A 1 95 ? 20.387 -0.612 0.654 1.00 42.81 95 GLY A CA 1
ATOM 763 C C . GLY A 1 95 ? 19.465 0.160 -0.286 1.00 42.81 95 GLY A C 1
ATOM 764 O O . GLY A 1 95 ? 18.417 -0.323 -0.706 1.00 42.81 95 GLY A O 1
ATOM 765 N N . ALA A 1 96 ? 19.887 1.332 -0.743 1.00 48.41 96 ALA A N 1
ATOM 766 C CA . ALA A 1 96 ? 19.273 2.026 -1.877 1.00 48.41 96 ALA A CA 1
ATOM 767 C C . ALA A 1 96 ? 19.377 1.246 -3.224 1.00 48.41 96 ALA A C 1
ATOM 769 O O . ALA A 1 96 ? 19.484 1.837 -4.301 1.00 48.41 96 ALA A O 1
ATOM 770 N N . VAL A 1 97 ? 19.382 -0.090 -3.164 1.00 59.16 97 VAL A N 1
ATOM 771 C CA . VAL A 1 97 ? 19.540 -1.062 -4.240 1.00 59.16 97 VAL A CA 1
ATOM 772 C C . VAL A 1 97 ? 18.188 -1.666 -4.619 1.00 59.16 97 VAL A C 1
ATOM 774 O O . VAL A 1 97 ? 17.903 -1.750 -5.813 1.00 59.16 97 VAL A O 1
ATOM 777 N N . THR A 1 98 ? 17.335 -2.005 -3.643 1.00 72.81 98 THR A N 1
ATOM 778 C CA . THR A 1 98 ? 16.123 -2.800 -3.897 1.00 72.81 98 THR A CA 1
ATOM 779 C C . THR A 1 98 ? 14.847 -2.023 -3.539 1.00 72.81 98 THR A C 1
ATOM 781 O O . THR A 1 98 ? 14.569 -1.785 -2.365 1.00 72.81 98 THR A O 1
ATOM 784 N N . PRO A 1 99 ? 14.062 -1.572 -4.531 1.00 84.31 99 PRO A N 1
ATOM 785 C CA . PRO A 1 99 ? 12.789 -0.902 -4.291 1.00 84.31 99 PRO A CA 1
ATOM 786 C C . PRO A 1 99 ? 11.733 -1.876 -3.748 1.00 84.31 99 PRO A C 1
ATOM 788 O O . PRO A 1 99 ? 11.721 -3.050 -4.096 1.00 84.31 99 PRO A O 1
ATOM 791 N N . HIS A 1 100 ? 10.801 -1.383 -2.930 1.00 86.06 100 HIS A N 1
ATOM 792 C CA . HIS A 1 100 ? 9.692 -2.189 -2.406 1.00 86.06 100 HIS A CA 1
ATOM 793 C C . HIS A 1 100 ? 8.358 -1.670 -2.939 1.00 86.06 100 HIS A C 1
ATOM 795 O O . HIS A 1 100 ? 8.022 -0.498 -2.747 1.00 86.06 100 HIS A O 1
ATOM 801 N N . ILE A 1 101 ? 7.575 -2.539 -3.578 1.00 92.00 101 ILE A N 1
ATOM 802 C CA . ILE A 1 101 ? 6.239 -2.211 -4.085 1.00 92.00 101 ILE A CA 1
ATOM 803 C C . ILE A 1 101 ? 5.190 -2.954 -3.268 1.00 92.00 101 ILE A C 1
ATOM 805 O O . ILE A 1 101 ? 5.227 -4.175 -3.139 1.00 92.00 101 ILE A O 1
ATOM 809 N N . ILE A 1 102 ? 4.216 -2.209 -2.755 1.00 93.50 102 ILE A N 1
ATOM 810 C CA . ILE A 1 102 ? 3.066 -2.756 -2.040 1.00 93.50 102 ILE A CA 1
ATOM 811 C C . ILE A 1 102 ? 1.842 -2.684 -2.945 1.00 93.50 102 ILE A C 1
ATOM 813 O O . ILE A 1 102 ? 1.449 -1.609 -3.397 1.00 93.50 102 ILE A O 1
ATOM 817 N N . LEU A 1 103 ? 1.217 -3.835 -3.165 1.00 96.38 103 LEU A N 1
ATOM 818 C CA . LEU A 1 103 ? -0.077 -3.988 -3.806 1.00 96.38 103 LEU A CA 1
ATOM 819 C C . LEU A 1 103 ? -1.187 -3.811 -2.770 1.00 96.38 103 LEU A C 1
ATOM 821 O O . LEU A 1 103 ? -1.168 -4.403 -1.686 1.00 96.38 103 LEU A O 1
ATOM 825 N N . PHE A 1 104 ? -2.156 -2.969 -3.109 1.00 96.75 104 PHE A N 1
ATOM 826 C CA . PHE A 1 104 ? -3.241 -2.571 -2.223 1.00 96.75 104 PHE A CA 1
ATOM 827 C C . PHE A 1 104 ? -4.381 -3.575 -2.364 1.00 96.75 104 PHE A C 1
ATOM 829 O O . PHE A 1 104 ? -5.097 -3.549 -3.364 1.00 96.75 104 PHE A O 1
ATOM 836 N N . TYR A 1 105 ? -4.558 -4.470 -1.393 1.00 97.00 105 TYR A N 1
ATOM 837 C CA . TYR A 1 105 ? -5.665 -5.424 -1.393 1.00 97.00 105 TYR A CA 1
ATOM 838 C C . TYR A 1 105 ? -6.801 -4.935 -0.494 1.00 97.00 105 TYR A C 1
ATOM 840 O O . TYR A 1 105 ? -6.651 -4.853 0.730 1.00 97.00 105 TYR A O 1
ATOM 848 N N . ALA A 1 106 ? -7.950 -4.632 -1.097 1.00 96.62 106 ALA A N 1
ATOM 849 C CA . ALA A 1 106 ? -9.169 -4.283 -0.381 1.00 96.62 106 ALA A CA 1
ATOM 850 C C . ALA A 1 106 ? -10.064 -5.518 -0.221 1.00 96.62 106 ALA A C 1
ATOM 852 O O . ALA A 1 106 ? -10.517 -6.117 -1.201 1.00 96.62 106 ALA A O 1
ATOM 853 N N . ASN A 1 107 ? -10.336 -5.890 1.031 1.00 94.94 107 ASN A N 1
ATOM 854 C CA . ASN A 1 107 ? -11.120 -7.075 1.374 1.00 94.94 107 ASN A CA 1
ATOM 855 C C . ASN A 1 107 ? -12.488 -7.063 0.674 1.00 94.94 107 ASN A C 1
ATOM 857 O O . ASN A 1 107 ? -13.246 -6.102 0.800 1.00 94.94 107 ASN A O 1
ATOM 861 N N . GLY A 1 108 ? -12.804 -8.146 -0.041 1.00 94.50 108 GLY A N 1
ATOM 862 C CA . GLY A 1 108 ? -14.057 -8.292 -0.791 1.00 94.50 108 GLY A CA 1
ATOM 863 C C . GLY A 1 108 ? -14.103 -7.553 -2.135 1.00 94.50 108 GLY A C 1
ATOM 864 O O . GLY A 1 108 ? -15.094 -7.687 -2.846 1.00 94.50 108 GLY A O 1
ATOM 865 N N . ILE A 1 109 ? -13.052 -6.809 -2.499 1.00 97.00 109 ILE A N 1
ATOM 866 C CA . ILE A 1 109 ? -12.962 -6.042 -3.754 1.00 97.00 109 ILE A CA 1
ATOM 867 C C . ILE A 1 109 ? -11.831 -6.565 -4.647 1.00 97.00 109 ILE A C 1
ATOM 869 O O . ILE A 1 109 ? -12.023 -6.685 -5.856 1.00 97.00 109 ILE A O 1
ATOM 873 N N . GLY A 1 110 ? -10.669 -6.882 -4.069 1.00 97.31 110 GLY A N 1
ATOM 874 C CA . GLY A 1 110 ? -9.484 -7.329 -4.804 1.00 97.31 110 GLY A CA 1
ATOM 875 C C . GLY A 1 110 ? -8.311 -6.352 -4.719 1.00 97.31 110 GLY A C 1
ATOM 876 O O . GLY A 1 110 ? -8.281 -5.463 -3.865 1.00 97.31 110 GLY A O 1
ATOM 877 N N . ILE A 1 111 ? -7.331 -6.527 -5.605 1.00 98.06 111 ILE A N 1
ATOM 878 C CA . ILE A 1 111 ? -6.184 -5.626 -5.747 1.00 98.06 111 ILE A CA 1
ATOM 879 C C . ILE A 1 111 ? -6.631 -4.349 -6.458 1.00 98.06 111 ILE A C 1
ATOM 881 O O . ILE A 1 111 ? -7.079 -4.391 -7.600 1.00 98.06 111 ILE A O 1
ATOM 885 N N . ILE A 1 112 ? -6.511 -3.211 -5.780 1.00 98.12 112 ILE A N 1
ATOM 886 C CA . ILE A 1 112 ? -7.036 -1.914 -6.229 1.00 98.12 112 ILE A CA 1
ATOM 887 C C . ILE A 1 112 ? -5.953 -0.908 -6.630 1.00 98.12 112 ILE A C 1
ATOM 889 O O . ILE A 1 112 ? -6.271 0.182 -7.106 1.00 98.12 112 ILE A O 1
ATOM 893 N N . GLY A 1 113 ? -4.679 -1.240 -6.428 1.00 97.38 113 GLY A N 1
ATOM 894 C CA . GLY A 1 113 ? -3.578 -0.334 -6.720 1.00 97.38 113 GLY A CA 1
ATOM 895 C C . GLY A 1 113 ? -2.217 -0.870 -6.308 1.00 97.38 113 GLY A C 1
ATOM 896 O O . GLY A 1 113 ? -2.101 -1.976 -5.779 1.00 97.38 113 GLY A O 1
ATOM 897 N N . ALA A 1 114 ? -1.195 -0.055 -6.549 1.00 96.69 114 ALA A N 1
ATOM 898 C CA . ALA A 1 114 ? 0.187 -0.325 -6.187 1.00 96.69 114 ALA A CA 1
ATOM 899 C C . ALA A 1 114 ? 0.913 0.965 -5.786 1.00 96.69 114 ALA A C 1
ATOM 901 O O . ALA A 1 114 ? 0.699 2.027 -6.384 1.00 96.69 114 ALA A O 1
ATOM 902 N N . GLY A 1 115 ? 1.819 0.866 -4.815 1.00 94.69 115 GLY A N 1
ATOM 903 C CA . GLY A 1 115 ? 2.642 1.981 -4.357 1.00 94.69 115 GLY A CA 1
ATOM 904 C C . GLY A 1 115 ? 4.086 1.581 -4.091 1.00 94.69 115 GLY A C 1
ATOM 905 O O . GLY A 1 115 ? 4.344 0.541 -3.495 1.00 94.69 115 GLY A O 1
ATOM 906 N N . LEU A 1 116 ? 5.018 2.435 -4.509 1.00 91.00 116 LEU A N 1
ATOM 907 C CA . LEU A 1 116 ? 6.437 2.334 -4.175 1.00 91.00 116 LEU A CA 1
ATOM 908 C C . LEU A 1 116 ? 6.658 2.908 -2.778 1.00 91.00 116 LEU A C 1
ATOM 910 O O . LEU A 1 116 ? 6.337 4.075 -2.553 1.00 91.00 116 LEU A O 1
ATOM 914 N N . VAL A 1 117 ? 7.219 2.125 -1.860 1.00 86.00 117 VAL 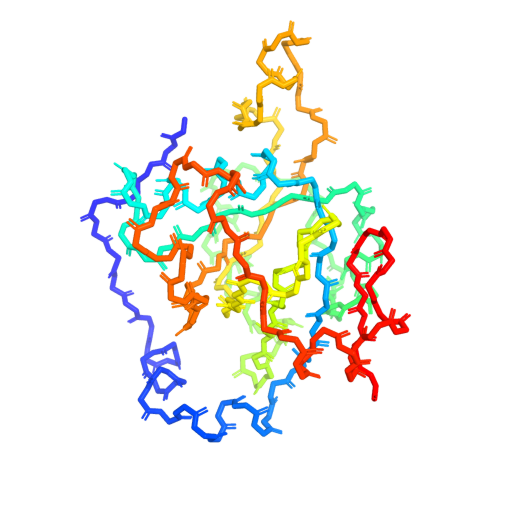A N 1
ATOM 915 C CA . VAL A 1 117 ? 7.588 2.601 -0.522 1.00 86.00 117 VAL A CA 1
ATOM 916 C C . VAL A 1 117 ? 8.693 3.644 -0.652 1.00 86.00 117 VAL A C 1
ATOM 918 O O . VAL A 1 117 ? 9.747 3.381 -1.223 1.00 86.00 117 VAL A O 1
ATOM 921 N N . THR A 1 118 ? 8.441 4.842 -0.129 1.00 81.00 118 THR A N 1
ATOM 922 C CA . THR A 1 118 ? 9.405 5.952 -0.153 1.00 81.00 118 THR A CA 1
ATOM 923 C C . THR A 1 118 ? 9.885 6.348 1.234 1.00 81.00 118 THR A C 1
ATOM 925 O O . THR A 1 118 ? 10.902 7.022 1.346 1.00 81.00 118 THR A O 1
ATOM 928 N N . GLN A 1 119 ? 9.148 5.977 2.284 1.00 78.19 119 GLN A N 1
ATOM 929 C CA . GLN A 1 119 ? 9.505 6.286 3.666 1.00 78.19 119 GLN A CA 1
ATOM 930 C C . GLN A 1 119 ? 8.823 5.308 4.625 1.00 78.19 119 GLN A C 1
ATOM 932 O O . GLN A 1 119 ? 7.678 4.912 4.396 1.00 78.19 119 GLN A O 1
ATOM 937 N N . LEU A 1 120 ? 9.511 4.967 5.714 1.00 75.50 120 LEU A N 1
ATOM 938 C CA . LEU A 1 120 ? 8.963 4.229 6.848 1.00 75.50 120 LEU A CA 1
ATOM 939 C C . LEU A 1 120 ? 9.021 5.108 8.092 1.00 75.50 120 LEU A C 1
ATOM 941 O O . LEU A 1 120 ? 10.011 5.797 8.325 1.00 75.50 120 LEU A O 1
ATOM 945 N N . GLU A 1 121 ? 7.957 5.090 8.883 1.00 72.75 121 GLU A N 1
ATOM 946 C CA . GLU A 1 121 ? 7.786 5.977 10.027 1.00 72.75 121 GLU A CA 1
ATOM 947 C C . GLU A 1 121 ? 7.221 5.220 11.234 1.00 72.75 121 GLU A C 1
ATOM 949 O O . GLU A 1 121 ? 6.363 4.340 11.110 1.00 72.75 121 GLU A O 1
ATOM 954 N N . LEU A 1 122 ? 7.696 5.610 12.417 1.00 71.12 122 LEU A N 1
ATOM 955 C CA . LEU A 1 122 ? 7.106 5.281 13.709 1.00 71.12 122 LEU A CA 1
ATOM 956 C C . LEU A 1 122 ? 6.286 6.482 14.186 1.00 71.12 122 LEU A C 1
ATOM 958 O O . LEU A 1 122 ? 6.840 7.478 14.648 1.00 71.12 122 LEU A O 1
ATOM 962 N N . ASP A 1 123 ? 4.968 6.389 14.068 1.00 72.56 123 ASP A N 1
ATOM 963 C CA . ASP A 1 123 ? 4.037 7.470 14.368 1.00 72.56 123 ASP A CA 1
ATOM 964 C C . ASP A 1 123 ? 3.105 7.083 15.514 1.00 72.56 123 ASP A C 1
ATOM 966 O O . ASP A 1 123 ? 2.140 6.348 15.336 1.00 72.56 123 ASP A O 1
ATOM 970 N N . PHE A 1 124 ? 3.384 7.610 16.703 1.00 75.19 124 PHE A N 1
ATOM 971 C CA . PHE A 1 124 ? 2.575 7.385 17.903 1.00 75.19 124 PHE A CA 1
ATOM 972 C C . PHE A 1 124 ? 1.553 8.498 18.165 1.00 75.19 124 PHE A C 1
ATOM 974 O O . PHE A 1 124 ? 0.855 8.452 19.177 1.00 75.19 124 PHE A O 1
ATOM 981 N N . LEU A 1 125 ? 1.470 9.507 17.289 1.00 75.00 125 LEU A N 1
ATOM 982 C CA . LEU A 1 125 ? 0.743 10.746 17.570 1.00 75.00 125 LEU A CA 1
ATOM 983 C C . LEU A 1 125 ? -0.432 10.987 16.623 1.00 75.00 125 LEU A C 1
ATOM 985 O O . LEU A 1 125 ? -1.481 11.456 17.065 1.00 75.00 125 LEU A O 1
ATOM 989 N N . ASN A 1 126 ? -0.293 10.709 15.325 1.00 78.25 126 ASN A N 1
ATOM 990 C CA . ASN A 1 126 ? -1.346 11.071 14.379 1.00 78.25 126 ASN A CA 1
ATOM 991 C C . ASN A 1 126 ? -2.433 9.992 14.324 1.00 78.25 126 ASN A C 1
ATOM 993 O O . ASN A 1 126 ? -2.181 8.876 13.891 1.00 78.25 126 ASN A O 1
ATOM 997 N N . LEU A 1 127 ? -3.671 10.351 14.655 1.00 83.50 127 LEU A N 1
ATOM 998 C CA . LEU A 1 127 ? -4.844 9.480 14.530 1.00 83.50 127 LEU A CA 1
ATOM 999 C C . LEU A 1 127 ? -5.344 9.503 13.074 1.00 83.50 127 LEU A C 1
ATOM 1001 O O . LEU A 1 127 ? -6.088 10.405 12.668 1.00 83.50 127 LEU A O 1
ATOM 1005 N N . PHE A 1 128 ? -4.852 8.566 12.262 1.00 83.94 128 PHE A N 1
ATOM 1006 C CA . PHE A 1 128 ? -5.059 8.564 10.815 1.00 83.94 128 PHE A CA 1
ATOM 1007 C C . PHE A 1 128 ? -6.423 7.978 10.455 1.00 83.94 128 PHE A C 1
ATOM 1009 O O . PHE A 1 128 ? -7.197 8.634 9.759 1.00 83.94 128 PHE A O 1
ATOM 1016 N N . TRP A 1 129 ? -6.739 6.793 10.981 1.00 85.94 129 TRP A N 1
ATOM 1017 C CA . TRP A 1 129 ? -8.016 6.123 10.718 1.00 85.94 129 TRP A CA 1
ATOM 1018 C C . TRP A 1 129 ? -9.131 6.588 11.666 1.00 85.94 129 TRP A C 1
ATOM 1020 O O . TRP A 1 129 ? -8.839 6.995 12.798 1.00 85.94 129 TRP A O 1
ATOM 1030 N N . PRO A 1 130 ? -10.413 6.497 11.251 1.00 84.00 130 PRO A N 1
ATOM 1031 C CA . PRO A 1 130 ? -11.558 6.854 12.088 1.00 84.00 130 PRO A CA 1
ATOM 1032 C C . PRO A 1 130 ? -11.520 6.203 13.464 1.00 84.00 130 PRO A C 1
ATOM 1034 O O . PRO A 1 130 ? -11.705 6.884 14.468 1.00 84.00 130 PRO A O 1
ATOM 1037 N N . GLU A 1 131 ? -11.183 4.913 13.533 1.00 84.31 131 GLU A N 1
ATOM 1038 C CA . GLU A 1 131 ? -11.211 4.188 14.802 1.00 84.31 131 GLU A CA 1
ATOM 1039 C C . GLU A 1 131 ? -10.100 4.659 15.751 1.00 84.31 131 GLU A C 1
ATOM 1041 O O . GLU A 1 131 ? -10.253 4.582 16.969 1.00 84.31 131 GLU A O 1
ATOM 1046 N N . GLU A 1 132 ? -8.978 5.164 15.226 1.00 86.25 132 GLU A N 1
ATOM 1047 C CA . GLU A 1 132 ? -7.935 5.789 16.049 1.00 86.25 132 GLU A CA 1
ATOM 1048 C C . GLU A 1 132 ? -8.422 7.118 16.629 1.00 86.25 132 GLU A C 1
ATOM 1050 O O . GLU A 1 132 ? -8.169 7.400 17.801 1.00 86.25 132 GLU A O 1
ATOM 1055 N N . ARG A 1 133 ? -9.155 7.909 15.831 1.00 84.81 133 ARG A N 1
ATOM 1056 C CA . ARG A 1 133 ? -9.740 9.190 16.258 1.00 84.81 133 ARG A CA 1
ATOM 1057 C C . ARG A 1 133 ? -10.793 8.990 17.335 1.00 84.81 133 ARG A C 1
ATOM 1059 O O . ARG A 1 133 ? -10.746 9.668 18.354 1.00 84.81 133 ARG A O 1
ATOM 1066 N N . GLU A 1 134 ? -11.687 8.029 17.136 1.00 87.81 134 GLU A N 1
ATOM 1067 C CA . GLU A 1 134 ? -12.726 7.675 18.105 1.00 87.81 134 GLU A CA 1
ATOM 1068 C C . GLU A 1 134 ? -12.134 7.163 19.422 1.00 87.81 134 GLU A C 1
ATOM 1070 O O . GLU A 1 134 ? -12.605 7.518 20.499 1.00 87.81 134 GLU A O 1
ATOM 1075 N N . ARG A 1 135 ? -11.078 6.343 19.356 1.00 87.62 135 ARG A N 1
ATOM 1076 C CA . ARG A 1 135 ? -10.427 5.767 20.545 1.00 87.62 135 ARG A CA 1
ATOM 1077 C C . ARG A 1 135 ? -9.416 6.699 21.208 1.00 87.62 135 ARG A C 1
ATOM 1079 O O . ARG A 1 135 ? -8.905 6.353 22.272 1.00 87.62 135 ARG A O 1
ATOM 1086 N N . GLY A 1 136 ? -9.068 7.814 20.567 1.00 86.69 136 GLY A N 1
ATOM 1087 C CA . GLY A 1 136 ? -8.048 8.749 21.041 1.00 86.69 136 GLY A CA 1
ATOM 1088 C C . GLY A 1 136 ? -6.638 8.153 21.133 1.00 86.69 136 GLY A C 1
ATOM 1089 O O . GLY A 1 136 ? -5.815 8.667 21.886 1.00 86.69 136 GLY A O 1
ATOM 1090 N N . ARG A 1 137 ? -6.347 7.057 20.418 1.00 84.25 137 ARG A N 1
ATOM 1091 C CA . ARG A 1 137 ? -5.028 6.402 20.444 1.00 84.25 137 ARG A CA 1
ATOM 1092 C C . ARG A 1 137 ? -4.658 5.782 19.106 1.00 84.25 137 ARG A C 1
ATOM 1094 O O . ARG A 1 137 ? -5.503 5.200 18.422 1.00 84.25 137 ARG A O 1
ATOM 1101 N N . VAL A 1 138 ? -3.369 5.838 18.780 1.00 79.31 138 VAL A N 1
ATOM 1102 C CA . VAL A 1 138 ? -2.822 5.157 17.606 1.00 79.31 138 VAL A CA 1
ATOM 1103 C C . VAL A 1 138 ? -2.931 3.642 17.787 1.00 79.31 138 VAL A C 1
ATOM 1105 O O . VAL A 1 138 ? -2.549 3.086 18.816 1.00 79.31 138 VAL A O 1
ATOM 1108 N N . THR A 1 139 ? -3.476 2.978 16.772 1.00 82.06 139 THR A N 1
ATOM 1109 C CA . THR A 1 139 ? -3.626 1.520 16.690 1.00 82.06 139 THR A CA 1
ATOM 1110 C C . THR A 1 139 ? -2.601 0.914 15.729 1.00 82.06 139 THR A C 1
ATOM 1112 O O . THR A 1 139 ? -2.227 -0.247 15.900 1.00 82.06 139 THR A O 1
ATOM 1115 N N . PHE A 1 140 ? -2.122 1.694 14.755 1.00 83.06 140 PHE A N 1
ATOM 1116 C CA . PHE A 1 140 ? -1.133 1.275 13.761 1.00 83.06 140 PHE A CA 1
ATOM 1117 C C . PHE A 1 140 ? 0.062 2.244 13.768 1.00 83.06 140 PHE A C 1
ATOM 1119 O O . PHE A 1 140 ? 0.111 3.181 12.961 1.00 83.06 140 PHE A O 1
ATOM 1126 N N . PRO A 1 141 ? 1.004 2.061 14.713 1.00 74.94 141 PRO A N 1
ATOM 1127 C CA . PRO A 1 141 ? 2.107 2.997 14.911 1.00 74.94 141 PRO A CA 1
ATOM 1128 C C . PRO A 1 141 ? 3.190 2.890 13.839 1.00 74.94 141 PRO A C 1
ATOM 1130 O O . PRO A 1 141 ? 3.943 3.835 13.644 1.00 74.94 141 PRO A O 1
ATOM 1133 N N . TYR A 1 142 ? 3.273 1.770 13.120 1.00 77.38 142 TYR A N 1
ATOM 1134 C CA . TYR A 1 142 ? 4.206 1.622 12.008 1.00 77.38 142 TYR A CA 1
ATOM 1135 C C . TYR A 1 142 ? 3.524 1.993 10.710 1.00 77.38 142 TYR A C 1
ATOM 1137 O O . TYR A 1 142 ? 2.530 1.363 10.334 1.00 77.38 142 TYR A O 1
ATOM 1145 N N . ARG A 1 143 ? 4.081 2.989 10.026 1.00 82.00 143 ARG A N 1
ATOM 1146 C CA . ARG A 1 143 ? 3.517 3.554 8.807 1.00 82.00 143 ARG A CA 1
ATOM 1147 C C . ARG A 1 143 ? 4.519 3.525 7.678 1.00 82.00 143 ARG A C 1
ATOM 1149 O O . ARG A 1 143 ? 5.713 3.717 7.880 1.00 82.00 143 ARG A O 1
ATOM 1156 N N . TYR A 1 144 ? 4.010 3.301 6.480 1.00 83.44 144 TYR A N 1
ATOM 1157 C CA . TYR A 1 144 ? 4.770 3.421 5.248 1.00 83.44 144 TYR A CA 1
ATOM 1158 C C . TYR A 1 144 ? 4.097 4.461 4.374 1.00 83.44 144 TYR A C 1
ATOM 1160 O O . TYR A 1 144 ? 2.907 4.357 4.057 1.00 83.44 144 TYR A O 1
ATOM 1168 N N . LYS A 1 145 ? 4.892 5.446 3.969 1.00 87.06 145 LYS A N 1
ATOM 1169 C CA . LYS A 1 145 ? 4.540 6.388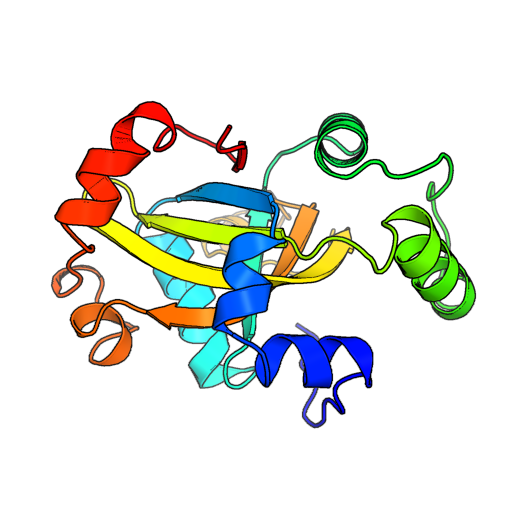 2.921 1.00 87.06 145 LYS A CA 1
ATOM 1170 C C . LYS A 1 145 ? 4.893 5.773 1.581 1.00 87.06 145 LYS A C 1
ATOM 1172 O O . LYS A 1 145 ? 5.997 5.250 1.399 1.00 87.06 145 LYS A O 1
ATOM 1177 N N . MET A 1 146 ? 3.969 5.861 0.638 1.00 91.19 146 MET A N 1
ATOM 1178 C CA . MET A 1 146 ? 4.133 5.261 -0.676 1.00 91.19 146 MET A CA 1
ATOM 1179 C C . MET A 1 146 ? 3.783 6.243 -1.781 1.00 91.19 146 MET A C 1
ATOM 1181 O O . MET A 1 146 ? 2.728 6.876 -1.736 1.00 91.19 146 MET A O 1
ATOM 1185 N N . ARG A 1 147 ? 4.617 6.311 -2.820 1.00 92.06 147 ARG A N 1
ATOM 1186 C CA . ARG A 1 147 ? 4.238 6.944 -4.084 1.00 92.06 147 ARG A CA 1
ATOM 1187 C C . ARG A 1 147 ? 3.321 5.989 -4.835 1.00 92.06 147 ARG A C 1
ATOM 1189 O O . ARG A 1 147 ? 3.751 4.905 -5.220 1.00 92.06 147 ARG A O 1
ATOM 1196 N N . ILE A 1 148 ? 2.077 6.395 -5.077 1.00 95.25 148 ILE A N 1
ATOM 1197 C CA . ILE A 1 148 ? 1.139 5.614 -5.889 1.00 95.25 148 ILE A CA 1
ATOM 1198 C C . ILE A 1 148 ? 1.702 5.482 -7.310 1.00 95.25 148 ILE A C 1
ATOM 1200 O O . ILE A 1 148 ? 1.933 6.491 -7.982 1.00 95.25 148 ILE A O 1
ATOM 1204 N N . LEU A 1 149 ? 1.906 4.239 -7.749 1.00 94.44 149 LEU A N 1
ATOM 1205 C CA . LEU A 1 149 ? 2.329 3.892 -9.107 1.00 94.44 149 LEU A CA 1
ATOM 1206 C C . LEU A 1 149 ? 1.119 3.689 -10.017 1.00 94.44 149 LEU A C 1
ATOM 1208 O O . LEU A 1 149 ? 1.128 4.110 -11.173 1.00 94.44 149 LEU A O 1
ATOM 1212 N N . TRP A 1 150 ? 0.077 3.056 -9.479 1.00 96.00 150 TRP A N 1
ATOM 1213 C CA . TRP A 1 150 ? -1.129 2.701 -10.212 1.00 96.00 150 TRP A CA 1
ATOM 1214 C C . TRP A 1 150 ? -2.322 2.540 -9.262 1.00 96.00 150 TRP A C 1
ATOM 1216 O O . TRP A 1 150 ? -2.165 2.135 -8.110 1.00 96.00 150 TRP A O 1
ATOM 1226 N N . LEU A 1 151 ? -3.515 2.852 -9.767 1.00 97.62 151 LEU A N 1
ATOM 1227 C CA . LEU A 1 151 ? -4.810 2.559 -9.156 1.00 97.62 151 LEU A CA 1
ATOM 1228 C C . LEU A 1 151 ? -5.712 1.961 -10.234 1.00 97.62 151 LEU A C 1
ATOM 1230 O O . LEU A 1 151 ? -5.673 2.406 -11.384 1.00 97.62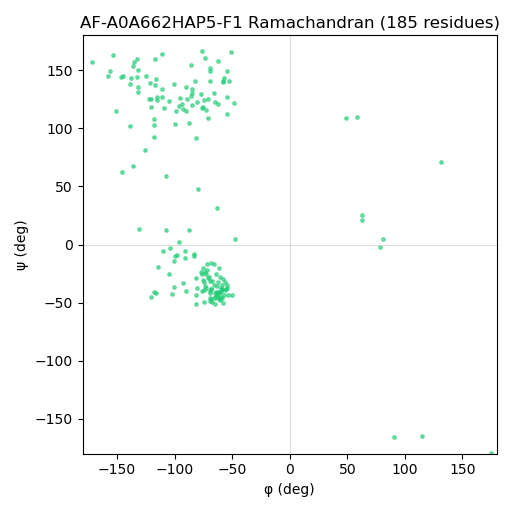 151 LEU A O 1
ATOM 1234 N N . ALA A 1 152 ? -6.563 1.011 -9.859 1.00 97.25 152 ALA A N 1
ATOM 1235 C CA . ALA A 1 152 ? -7.625 0.537 -10.736 1.00 97.25 152 ALA A CA 1
ATOM 1236 C C . ALA A 1 152 ? -8.532 1.714 -11.145 1.00 97.25 152 ALA A C 1
ATOM 1238 O O . ALA A 1 152 ? -8.859 2.565 -10.312 1.00 97.25 152 ALA A O 1
ATOM 1239 N N . SER A 1 153 ? -8.967 1.765 -12.410 1.00 96.44 153 SER A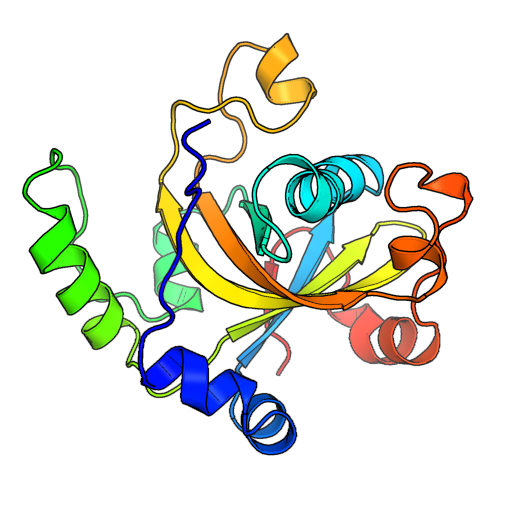 N 1
ATOM 1240 C CA . SER A 1 153 ? -9.671 2.933 -12.970 1.00 96.44 153 SER A CA 1
ATOM 1241 C C . SER A 1 153 ? -10.886 3.349 -12.142 1.00 96.44 153 SER A C 1
ATOM 1243 O O . SER A 1 153 ? -11.024 4.519 -11.803 1.00 96.44 153 SER A O 1
ATOM 1245 N N . SER A 1 154 ? -11.697 2.388 -11.687 1.00 97.06 154 SER A N 1
ATOM 1246 C CA . SER A 1 154 ? -12.867 2.668 -10.840 1.00 97.06 154 SER A CA 1
ATOM 1247 C C . SER A 1 154 ? -12.527 3.338 -9.505 1.00 97.06 154 SER A C 1
ATOM 1249 O O . SER A 1 154 ? -13.351 4.049 -8.938 1.00 97.06 154 SER A O 1
ATOM 1251 N N . VAL A 1 155 ? -11.322 3.090 -8.985 1.00 96.94 155 VAL A N 1
ATOM 1252 C CA . VAL A 1 155 ? -10.838 3.684 -7.736 1.00 96.94 155 VAL A CA 1
ATOM 1253 C C . VAL A 1 155 ? -10.306 5.084 -8.000 1.00 96.94 155 VAL A C 1
ATOM 1255 O O . VAL A 1 155 ? -10.643 6.007 -7.268 1.00 96.94 155 VAL A O 1
ATOM 1258 N N . ALA A 1 156 ? -9.549 5.269 -9.084 1.00 95.12 156 ALA A N 1
ATOM 1259 C CA . ALA A 1 156 ? -9.062 6.583 -9.498 1.00 95.12 156 ALA A CA 1
ATOM 1260 C C . ALA A 1 156 ? -10.202 7.556 -9.865 1.00 95.12 156 ALA A C 1
ATOM 1262 O O . ALA A 1 156 ? -10.106 8.748 -9.580 1.00 95.12 156 ALA A O 1
ATOM 1263 N N . GLU A 1 157 ? -11.280 7.051 -10.473 1.00 96.00 157 GLU A N 1
ATOM 1264 C CA . GLU A 1 157 ? -12.477 7.815 -10.856 1.00 96.00 157 GLU A CA 1
ATOM 1265 C C . GLU A 1 157 ? -13.410 8.119 -9.677 1.00 96.00 157 GLU A C 1
ATOM 1267 O O . GLU A 1 157 ? -14.238 9.027 -9.750 1.00 96.00 157 GLU A O 1
ATOM 1272 N N . SER A 1 158 ? -13.361 7.328 -8.605 1.00 95.38 158 SER A N 1
ATOM 1273 C CA . SER A 1 158 ? -14.261 7.463 -7.453 1.00 95.38 158 SER A CA 1
ATOM 1274 C C . SER A 1 158 ? -13.550 7.114 -6.139 1.00 95.38 158 SER A C 1
ATOM 1276 O O . SER A 1 158 ? -13.967 6.184 -5.447 1.00 95.38 158 SER A O 1
ATOM 1278 N N . PRO A 1 159 ? -12.500 7.862 -5.748 1.00 93.81 159 PRO A N 1
ATOM 1279 C CA . PRO A 1 159 ? -11.655 7.521 -4.598 1.00 93.81 159 PRO A CA 1
ATOM 1280 C C . PRO A 1 159 ? -12.384 7.594 -3.248 1.00 93.81 159 PRO A C 1
ATOM 1282 O O . PRO A 1 159 ? -11.915 7.027 -2.270 1.00 93.81 159 PRO A O 1
ATOM 1285 N N . GLU A 1 160 ? -13.538 8.260 -3.180 1.00 93.81 160 GLU A N 1
ATOM 1286 C CA . GLU A 1 160 ? -14.315 8.416 -1.944 1.00 93.81 160 GLU A CA 1
ATOM 1287 C C . GLU A 1 160 ? -15.499 7.439 -1.829 1.00 93.81 160 GLU A C 1
ATOM 1289 O O . GLU A 1 160 ? -16.093 7.339 -0.760 1.00 93.81 160 GLU A O 1
ATOM 1294 N N . ASP A 1 161 ? -15.848 6.699 -2.890 1.00 95.00 161 ASP A N 1
ATOM 1295 C CA . ASP A 1 161 ? -16.988 5.769 -2.878 1.00 95.00 161 ASP A CA 1
ATOM 1296 C C . ASP A 1 161 ? -16.543 4.324 -3.121 1.00 95.00 161 ASP A C 1
ATOM 1298 O O . ASP A 1 161 ? -16.491 3.836 -4.253 1.00 95.00 161 ASP A O 1
ATOM 1302 N N . THR A 1 162 ? -16.280 3.613 -2.023 1.00 95.94 162 THR A N 1
ATOM 1303 C CA . THR A 1 162 ? -15.814 2.217 -2.030 1.00 95.94 162 THR A CA 1
ATOM 1304 C C . THR A 1 162 ? -16.800 1.245 -2.672 1.00 95.94 162 THR A C 1
ATOM 1306 O O . THR A 1 162 ? -16.396 0.179 -3.128 1.00 95.94 162 THR A O 1
ATOM 1309 N N . ARG A 1 163 ? -18.088 1.599 -2.778 1.00 96.44 163 ARG A N 1
ATOM 1310 C CA . ARG A 1 163 ? -19.111 0.750 -3.415 1.00 96.44 163 ARG A CA 1
ATOM 1311 C C . ARG A 1 163 ? -18.951 0.693 -4.931 1.00 96.44 163 ARG A C 1
ATOM 1313 O O . ARG A 1 163 ? -19.461 -0.223 -5.570 1.00 96.44 163 ARG A O 1
ATOM 1320 N N . ARG A 1 164 ? -18.275 1.688 -5.513 1.00 96.44 164 ARG A N 1
ATOM 1321 C CA . ARG A 1 164 ? -17.994 1.764 -6.953 1.00 96.44 164 ARG A CA 1
ATOM 1322 C C . ARG A 1 164 ? -16.673 1.107 -7.327 1.00 96.44 164 ARG A C 1
ATOM 1324 O O . ARG A 1 164 ? -16.410 0.919 -8.513 1.00 96.44 164 ARG A O 1
ATOM 1331 N N . TRP A 1 165 ? -15.850 0.771 -6.338 1.00 97.94 165 TRP A N 1
ATOM 1332 C CA . TRP A 1 165 ? -14.536 0.200 -6.565 1.00 97.94 165 TRP A CA 1
ATOM 1333 C C . TRP A 1 165 ? -14.626 -1.214 -7.121 1.00 97.94 165 TRP A C 1
ATOM 1335 O O . TRP A 1 165 ? -15.436 -2.039 -6.700 1.00 97.94 165 TRP A O 1
ATOM 1345 N N . ARG A 1 166 ? -13.731 -1.495 -8.058 1.00 97.56 166 ARG A N 1
ATOM 1346 C CA . ARG A 1 166 ? -13.464 -2.814 -8.609 1.00 97.56 166 ARG A CA 1
ATOM 1347 C C . ARG A 1 166 ? -11.957 -3.023 -8.592 1.00 97.56 166 ARG A C 1
ATOM 1349 O O . ARG A 1 166 ? -11.207 -2.138 -9.005 1.00 97.56 166 ARG A O 1
ATOM 1356 N N . GLY A 1 167 ? -11.528 -4.168 -8.073 1.00 96.19 167 GLY A N 1
ATOM 1357 C CA . GLY A 1 167 ? -10.139 -4.592 -8.178 1.00 96.19 167 GLY A CA 1
ATOM 1358 C C . GLY A 1 167 ? -9.821 -5.115 -9.576 1.00 96.19 167 GLY A C 1
ATOM 1359 O O . GLY A 1 167 ? -10.722 -5.397 -10.369 1.00 96.19 167 GLY A O 1
ATOM 1360 N N . ASP A 1 168 ? -8.534 -5.273 -9.862 1.00 97.44 168 ASP A N 1
ATOM 1361 C CA . ASP A 1 168 ? -8.080 -5.994 -11.045 1.00 97.44 168 ASP A CA 1
ATOM 1362 C C . ASP A 1 168 ? -8.315 -7.503 -10.844 1.00 97.44 168 ASP A C 1
ATOM 1364 O O . ASP A 1 168 ? -7.730 -8.091 -9.926 1.00 97.44 168 ASP A O 1
ATOM 1368 N N . PRO A 1 169 ? -9.179 -8.150 -11.647 1.00 96.12 169 PRO A N 1
ATOM 1369 C CA . PRO A 1 169 ? -9.556 -9.542 -11.422 1.00 96.12 169 PRO A CA 1
ATOM 1370 C C . PRO A 1 169 ? -8.396 -10.510 -11.679 1.00 96.12 169 PRO A C 1
ATOM 1372 O O . PRO A 1 169 ? -8.230 -11.471 -10.929 1.00 96.12 169 PRO A O 1
ATOM 1375 N N . SER A 1 170 ? -7.577 -10.244 -12.698 1.00 96.25 170 SER A N 1
ATOM 1376 C CA . SER A 1 170 ? -6.462 -11.107 -13.091 1.00 96.25 170 SER A CA 1
ATOM 1377 C C . SER A 1 170 ? -5.366 -11.093 -12.032 1.00 96.25 170 SER A C 1
ATOM 1379 O O . SER A 1 170 ? -4.902 -12.147 -11.598 1.00 96.25 170 SER A O 1
ATOM 1381 N N . LEU A 1 171 ? -4.996 -9.901 -11.562 1.00 94.88 171 LEU A N 1
ATOM 1382 C CA . LEU A 1 171 ? -3.990 -9.720 -10.523 1.00 94.88 171 LEU A CA 1
ATOM 1383 C C . LEU A 1 171 ? -4.480 -10.249 -9.171 1.00 94.88 171 LEU A C 1
ATOM 1385 O O . LEU A 1 171 ? -3.714 -10.868 -8.433 1.00 94.88 171 LEU A O 1
ATOM 1389 N N . THR A 1 172 ? -5.765 -10.052 -8.860 1.00 95.94 172 THR A N 1
ATOM 1390 C CA . THR A 1 172 ? -6.374 -10.585 -7.632 1.00 95.94 172 THR A CA 1
ATOM 1391 C C . THR A 1 172 ? -6.336 -12.107 -7.606 1.00 95.94 172 THR A C 1
ATOM 1393 O O .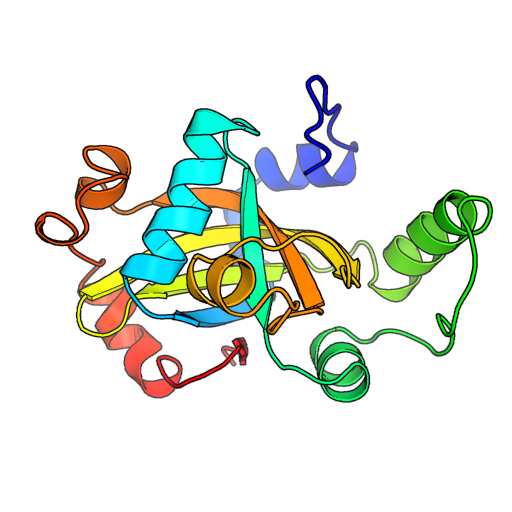 THR A 1 172 ? -5.971 -12.679 -6.582 1.00 95.94 172 THR A O 1
ATOM 1396 N N . GLU A 1 173 ? -6.683 -12.774 -8.710 1.00 96.12 173 GLU A N 1
ATOM 1397 C CA . GLU A 1 173 ? -6.644 -14.237 -8.755 1.00 96.12 173 GLU A CA 1
ATOM 1398 C C . GLU A 1 173 ? -5.200 -14.758 -8.715 1.00 96.12 173 GLU A C 1
ATOM 1400 O O . GLU A 1 173 ? -4.910 -15.670 -7.941 1.00 96.12 173 GLU A O 1
ATOM 1405 N N . ALA A 1 174 ? -4.274 -14.128 -9.448 1.00 95.56 174 ALA A N 1
ATOM 1406 C CA . ALA A 1 174 ? -2.858 -14.502 -9.438 1.00 95.56 174 ALA A CA 1
ATOM 1407 C C . ALA A 1 174 ? -2.222 -14.410 -8.038 1.00 95.56 174 ALA A C 1
ATOM 1409 O O . ALA A 1 174 ? -1.375 -15.227 -7.682 1.00 95.56 174 ALA A O 1
ATOM 1410 N N . LEU A 1 175 ? -2.646 -13.439 -7.224 1.00 94.94 175 LEU A N 1
ATOM 1411 C CA . LEU A 1 175 ? -2.059 -13.158 -5.910 1.00 94.94 175 LEU A CA 1
ATOM 1412 C C . LEU A 1 175 ? -2.941 -13.569 -4.733 1.00 94.94 175 LEU A C 1
ATOM 1414 O O . LEU A 1 175 ? -2.663 -13.215 -3.585 1.00 94.94 175 LEU A O 1
ATOM 1418 N N . LYS A 1 176 ? -3.990 -14.349 -4.982 1.00 93.50 176 LYS A N 1
ATOM 1419 C CA . LYS A 1 176 ? -4.976 -14.752 -3.974 1.00 93.50 176 LYS A CA 1
ATOM 1420 C C . LYS A 1 176 ? -4.358 -15.422 -2.747 1.00 93.50 176 LYS A C 1
ATOM 1422 O O . LYS A 1 176 ? -4.815 -15.190 -1.630 1.00 93.50 176 LYS A O 1
ATOM 1427 N N . ALA A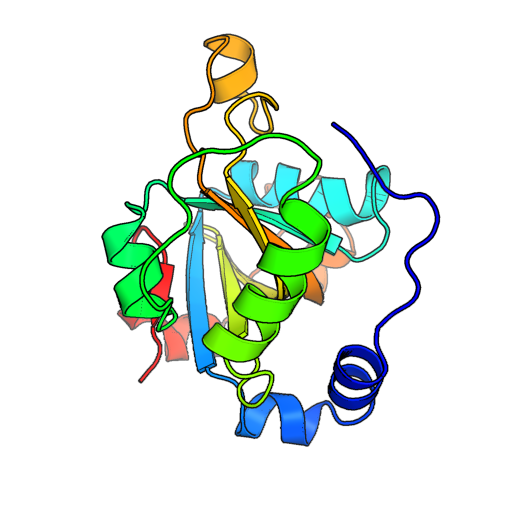 1 177 ? -3.282 -16.190 -2.933 1.00 92.81 177 ALA A N 1
ATOM 1428 C CA . ALA A 1 177 ? -2.538 -16.832 -1.844 1.00 92.81 177 ALA A CA 1
ATOM 1429 C C . ALA A 1 177 ? -1.871 -15.827 -0.878 1.00 92.81 177 ALA A C 1
ATOM 1431 O O . ALA A 1 177 ? -1.666 -16.137 0.297 1.00 92.81 177 ALA A O 1
ATOM 1432 N N . TYR A 1 178 ? -1.574 -14.616 -1.356 1.00 90.31 178 TYR A N 1
ATOM 1433 C CA . TYR A 1 178 ? -0.958 -13.525 -0.597 1.00 90.31 178 TYR A CA 1
ATOM 1434 C C . TYR A 1 178 ? -1.990 -12.517 -0.069 1.00 90.31 178 TYR A C 1
ATOM 1436 O O . TYR A 1 178 ? -1.663 -11.678 0.766 1.00 90.31 178 TYR A O 1
ATOM 1444 N N . CYS A 1 179 ? -3.256 -12.617 -0.484 1.00 87.31 179 CYS A N 1
ATOM 1445 C CA . CYS A 1 179 ? -4.357 -11.734 -0.084 1.00 87.31 179 CYS A CA 1
ATOM 1446 C C . CYS A 1 179 ? -4.935 -12.083 1.305 1.00 87.31 179 CYS A C 1
ATOM 1448 O O . CYS A 1 179 ? -6.148 -12.202 1.491 1.00 87.31 179 CYS A O 1
ATOM 1450 N N . ARG A 1 180 ? -4.056 -12.272 2.293 1.00 81.81 180 ARG A N 1
ATOM 1451 C CA . ARG A 1 180 ? -4.393 -12.549 3.700 1.00 81.81 180 ARG A CA 1
ATOM 1452 C C . ARG A 1 180 ? -4.017 -11.363 4.585 1.00 81.81 180 ARG A C 1
ATOM 1454 O O . ARG A 1 180 ? -3.252 -10.499 4.174 1.00 81.81 180 ARG A O 1
ATOM 1461 N N . SER A 1 181 ? -4.554 -11.319 5.805 1.00 76.69 181 SER A N 1
ATOM 1462 C CA . SER A 1 181 ? -4.349 -10.195 6.728 1.00 76.69 181 SER A CA 1
ATOM 1463 C C . SER A 1 181 ? -2.870 -9.853 6.941 1.00 76.69 181 SER A C 1
ATOM 1465 O O . SER A 1 181 ? -2.043 -10.750 7.121 1.00 76.69 181 SER A O 1
ATOM 1467 N N . GLY A 1 182 ? -2.566 -8.557 7.017 1.00 77.75 182 GLY A N 1
ATOM 1468 C CA . GLY A 1 182 ? -1.211 -8.054 7.233 1.00 77.75 182 GLY A CA 1
ATOM 1469 C C . GLY A 1 182 ? -0.454 -7.799 5.931 1.00 77.75 182 GLY A C 1
ATOM 1470 O O . GLY A 1 182 ? -1.054 -7.723 4.859 1.00 77.75 182 GLY A O 1
ATOM 1471 N N . LEU A 1 183 ? 0.863 -7.635 6.056 1.00 84.94 183 LEU A N 1
ATOM 1472 C CA . LEU A 1 183 ? 1.777 -7.431 4.936 1.00 84.94 183 LEU A CA 1
ATOM 1473 C C . LEU A 1 183 ? 2.389 -8.777 4.537 1.00 84.94 183 LEU A C 1
ATOM 1475 O O . LEU A 1 183 ? 2.935 -9.482 5.384 1.00 84.94 183 LEU A O 1
ATOM 1479 N N . GLN A 1 184 ? 2.271 -9.143 3.266 1.00 86.94 184 GLN A N 1
ATOM 1480 C CA . GLN A 1 184 ? 2.658 -10.453 2.749 1.00 86.94 184 GLN A CA 1
ATOM 1481 C C . GLN A 1 184 ? 3.685 -10.298 1.640 1.00 86.94 184 GLN A C 1
ATOM 1483 O O . GLN A 1 184 ? 3.429 -9.599 0.667 1.00 86.94 184 GLN A O 1
ATOM 1488 N N . HIS A 1 185 ? 4.830 -10.958 1.788 1.00 87.12 185 HIS A N 1
ATOM 1489 C CA . HIS A 1 185 ? 5.876 -10.982 0.769 1.00 87.12 185 HIS A CA 1
ATOM 1490 C C . HIS A 1 185 ? 5.498 -11.934 -0.365 1.00 87.12 185 HIS A C 1
ATOM 1492 O O . HIS A 1 185 ? 5.129 -13.082 -0.094 1.00 87.12 185 HIS A O 1
ATOM 1498 N N . ILE A 1 186 ? 5.584 -11.463 -1.607 1.00 87.44 186 ILE A N 1
ATOM 1499 C CA . ILE A 1 186 ? 5.422 -12.289 -2.804 1.00 87.44 186 ILE A CA 1
ATOM 1500 C C . ILE A 1 186 ? 6.787 -12.905 -3.123 1.00 87.44 186 ILE A C 1
ATOM 1502 O O . ILE A 1 186 ? 7.782 -12.191 -3.189 1.00 87.44 186 ILE A O 1
ATOM 1506 N N . LYS A 1 187 ? 6.817 -14.229 -3.284 1.00 79.06 187 LYS A N 1
ATOM 1507 C CA . LYS A 1 187 ? 8.026 -15.009 -3.580 1.00 79.06 187 LYS A CA 1
ATOM 1508 C C . LYS A 1 187 ? 7.993 -15.532 -5.002 1.00 79.06 187 LYS A C 1
ATOM 1510 O O . LYS A 1 187 ? 6.867 -15.856 -5.443 1.00 79.06 187 LYS A O 1
#

Foldseek 3Di:
DDFDPDDDDDPLRVVCLVPVVVLVVQAFEKEAEDALQQQLLQLVCCVPGNPQKGKDFFPDDPVNVCVVQVADDDDDDDDDPCCVVVVVSVCVRSPSRHWYKYFYQHPPAFGFFIWIFDDKFQAFQDQRHPVCVVVVTDPGRIMTMTRTPDGDPQCVVCSNDSVSGHHDPVVRVVCVVNNDHGMGTDD

Nearest PDB structures (foldseek):
  3tpa-assembly1_A  TM=3.343E-01  e=8.061E+00  Glaesserella parasuis 29755
  3m8u-assembly1_A  TM=3.351E-01  e=8.061E+00  Glaesserella parasuis SH0165
  6e4d-assembly1_A  TM=2.140E-01  e=4.500E+00  Mycobacterium tuberculosis
  6tdf-assembly1_A  TM=2.033E-01  e=9.790E+00  Aspergillus fumigatus Af293

Secondary structure (DSSP, 8-state):
----S--PPPHHHHHHHH-HHHHHHHSEEEEEEE-HHHHHHHHHHHHHTSTTEEEEEE---HHHHHHHHT--S------TTSHHHHHHHHHHHTTTT--EEEEEEETTTEEEEEEEEEEEEE-SS---SHHHHHHTS-S--EEEEEEEEEE-HHHHH-TT-GGG---BHHHHHHTGGG-SSEEEE--

Solvent-accessible surface area (backbone atoms only — not comparable to full-atom values): 10529 Å² total; per-residue (Å²): 127,93,67,68,95,75,82,81,73,51,73,65,57,48,48,43,70,71,39,54,70,62,40,61,77,55,30,52,43,31,29,37,40,40,51,47,67,60,48,31,56,22,51,41,37,15,72,76,62,33,82,50,34,31,55,49,63,38,79,66,48,75,63,55,49,27,70,77,51,57,52,65,94,82,85,78,84,80,63,93,78,48,56,69,61,47,52,50,51,47,43,59,42,50,38,90,79,58,52,41,34,40,32,38,28,26,66,98,50,32,33,36,31,32,23,38,59,76,46,78,45,83,44,78,77,61,52,81,52,71,70,20,52,77,67,74,42,57,77,43,36,38,31,40,36,19,41,57,75,46,57,26,65,42,33,71,78,34,4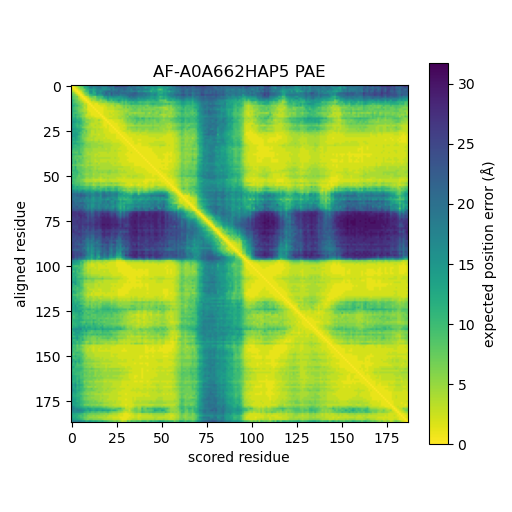7,86,41,68,88,64,42,47,27,42,66,68,63,27,63,76,42,48,93,44,68,44,87,46,80,28,79,65,128

Radius of gyration: 16.24 Å; Cα contacts (8 Å, |Δi|>4): 288; chains: 1; bounding box: 41×38×37 Å

pLDDT: mean 77.03, std 21.16, range [26.5, 98.12]

Sequence (187 aa):
MVHSSSTTPTQILARWLSERERLIDVAELWVSAGTPEHWRWSIEYAYRYEKGYTYWGSKLTAEELKGLFGVARGVAAASARLLEDSTIEFAESFGAVTPHIILFYANGIGIIGAGLVTQLELDFLNLFWPEERERGRVTFPYRYKMRILWLASSVAESPEDTRRWRGDPSLTEALKAYCRSGLQHIK